Protein 8J8Y (pdb70)

Foldseek 3Di:
DQDADAPVVLVVLADAADQCPPVQFCVSPALVNLLVRLVVQLVSLVVVLVNLVSNCVSVDPLQHQDPVLNVLSVVSNVLSVVLNVLSVVQNDPVRRGSNSSNCSNPPRGDGSVSSVVSSVSSCVSNVHD/DADDPVNLVVLADAADQCPPVQWCVSDALVNLLVRLVVQLVSLVVVLVNLVVRCVVVDPLQHQDPVLNVLSVVSNVLSVVLNVLSVVQRDPVRSGSVSSNCSNPPRGDGSVSSVVSSVSSCVSRVD

Radius of gyration: 19.8 Å; Cα contacts (8 Å, |Δi|>4): 318; chains: 2; bounding box: 50×48×55 Å

Nearest PDB structures (foldseek):
  8j8y-assembly2_B  TM=1.005E+00  e=1.128E-16  Peanut witches'-broom phytoplasma
  1szi-assembly1_A  TM=2.522E-01  e=1.484E+00  Mus musculus
  8j8y-assembly2_B  TM=1.008E+00  e=2.078E-16  Peanut witches'-broom phytoplasma
  1szi-assembly1_A  TM=2.632E-01  e=3.360E+00  Mus musculus

Secondary structure (DSSP, 8-state):
------HHHHHHT-------TT--STTTS-HHHHHHHHHHHHHHHHHHHHHHHHHHHT--TTS---HHHHHHHHHHHHHHHHHHHHHHHT-STTT--HHHHHHIIIII---HHHHHHHHHHHHHHTT--/----HHHHHTT---PPP-TT--STTTS-HHHHHHHHHHHHHHHHHHHHHHHHHHHT--TT----HHHHHHHHHHHHHHHHHHHHHHHT-STTT--HHHHHHIIIIIS--HHHHHHHHHHHHHHTT-

Solvent-accessible surface area: 14110 Å² total; per-residue (Å²): 173,121,121,39,20,72,33,148,53,0,56,107,19,97,28,24,3,72,33,10,84,48,47,67,29,102,125,93,4,45,14,104,55,0,76,110,2,3,74,58,2,40,67,8,0,33,130,0,24,96,19,1,58,83,1,26,167,4,103,64,186,81,64,73,4,46,123,88,4,45,49,47,1,68,102,18,74,76,68,1,42,76,2,14,102,30,0,76,126,17,31,55,140,107,50,12,44,51,108,86,0,63,47,0,9,110,97,63,10,3,116,18,114,53,0,50,69,12,1,61,82,0,19,92,30,5,147,46,172,152,33,8,76,55,152,46,0,62,116,24,107,45,139,12,99,103,5,87,60,42,66,33,97,130,119,2,56,14,108,34,0,91,118,10,3,68,84,1,44,64,6,0,33,132,0,24,94,18,1,59,85,2,26,170,35,104,88,174,92,57,78,3,43,124,82,4,44,49,48,1,68,35,17,75,19,46,1,34,9,2,15,78,19,0,72,76,18,41,55,142,107,52,13,48,53,108,87,0,65,48,0,10,112,71,52,8,3,106,38,144,52,0,49,67,13,3,60,81,0,43,91,30,3,171,85

B-factor: mean 37.25, std 17.8, range [11.39, 103.26]

Sequence (255 aa):
TIKTLTTKDIDNLKVVEIKDFTTGGLNTKDKLSSDDAKQESQKAFDAINKIVDAFAENNKADIKDKKISDSTIAAANNLKTKADNALKFVNENASVTNWTDDRVQDFVNNKVVKTKEINDLLSQAKTDLKLQKTLTTKDIDNLKVEIKDFTGLNTKDKLSSDDAKQESQKAFDAINNKIVDAFAENNKADIKDKKISDSTIAAANNLKTKADDNALKFVNENASVTNWTDDRVQDFVNNKVVKTKEINDLLSQAKTDLKL

Structure (mmCIF, N/CA/C/O backbone):
data_8J8Y
#
_entry.id   8J8Y
#
_cell.length_a   96.533
_cell.length_b   96.533
_cell.length_c   54.188
_cell.angle_alpha   90.000
_cell.angle_beta   90.000
_cell.angle_gamma   120.000
#
_symmetry.space_group_name_H-M   'P 65'
#
loop_
_entity.id
_entity.type
_entity.pdbx_description
1 polymer 'Immunodominant membrane protein'
2 water water
#
loop_
_atom_site.group_PDB
_atom_site.id
_atom_site.type_symbol
_atom_site.label_atom_id
_atom_site.label_alt_id
_atom_site.label_comp_id
_atom_site.label_asym_id
_atom_site.label_entity_id
_atom_site.label_seq_id
_atom_site.pdbx_PDB_ins_code
_atom_site.Cartn_x
_atom_site.Cartn_y
_atom_site.Cartn_z
_atom_site.occupancy
_atom_site.B_iso_or_equiv
_atom_site.auth_seq_id
_atom_site.auth_comp_id
_atom_site.auth_asym_id
_atom_site.auth_atom_id
_atom_site.pdbx_PDB_model_num
ATOM 1 N N . THR A 1 12 ? 58.64535 18.36473 -42.23374 1.000 97.52794 12 THR A N 1
ATOM 2 C CA . THR A 1 12 ? 58.86035 17.07852 -41.58125 1.000 98.01236 12 THR A CA 1
ATOM 3 C C . THR A 1 12 ? 58.51909 17.13990 -40.09516 1.000 96.56528 12 THR A C 1
ATOM 4 O O . THR A 1 12 ? 58.93271 18.05495 -39.38194 1.000 96.45806 12 THR A O 1
ATOM 8 N N . ILE A 1 13 ? 57.76918 16.14177 -39.64565 1.000 94.67085 13 ILE A N 1
ATOM 9 C CA . ILE A 1 13 ? 57.26598 16.08089 -38.27904 1.000 91.14991 13 ILE A CA 1
ATOM 10 C C . ILE A 1 13 ? 58.39035 15.67676 -37.33291 1.000 88.89178 13 ILE A C 1
ATOM 11 O O . ILE A 1 13 ? 59.17195 14.76354 -37.62415 1.000 89.60532 13 ILE A O 1
ATOM 16 N N . LYS A 1 14 ? 58.47628 16.36012 -36.19029 1.000 86.32188 14 LYS A N 1
ATOM 17 C CA . LYS A 1 14 ? 59.58093 16.17167 -35.25557 1.000 83.59598 14 LYS A CA 1
ATOM 18 C C . LYS A 1 14 ? 59.13441 16.54151 -33.84679 1.000 78.34074 14 LYS A C 1
ATOM 19 O O . LYS A 1 14 ? 58.63919 17.64900 -33.61625 1.000 79.67607 14 LYS A O 1
ATOM 25 N N . THR A 1 15 ? 59.27890 15.59653 -32.92166 1.000 67.96996 15 THR A N 1
ATOM 26 C CA . THR A 1 15 ? 58.82317 15.73226 -31.54695 1.000 60.81155 15 THR A CA 1
ATOM 27 C C . THR A 1 15 ? 60.00902 15.79600 -30.59097 1.000 59.56727 15 THR A C 1
ATOM 28 O O . THR A 1 15 ? 61.13512 15.42215 -30.92896 1.000 48.41585 15 THR A O 1
ATOM 32 N N . LEU A 1 16 ? 59.73442 16.28754 -29.38456 1.000 47.28101 16 LEU A N 1
ATOM 33 C CA . LEU A 1 16 ? 60.77057 16.51955 -28.38678 1.000 46.69851 16 LEU A CA 1
ATOM 34 C C . LEU A 1 16 ? 61.14255 15.24079 -27.64594 1.000 60.85645 16 LEU A C 1
ATOM 35 O O . LEU A 1 16 ? 60.27841 14.44711 -27.26351 1.000 46.36584 16 LEU A O 1
ATOM 40 N N . THR A 1 17 ? 62.44184 15.05298 -27.44379 1.000 56.43456 17 THR A N 1
ATOM 41 C CA . THR A 1 17 ? 62.98513 13.99341 -26.60775 1.000 55.58018 17 THR A CA 1
ATOM 42 C C . THR A 1 17 ? 63.37962 14.56085 -25.24646 1.000 57.97714 17 THR A C 1
ATOM 43 O O . THR A 1 17 ? 63.33710 15.77139 -25.01290 1.000 44.95098 17 THR A O 1
ATOM 47 N N . THR A 1 18 ? 63.75258 13.66064 -24.33128 1.000 33.66516 18 THR A N 1
ATOM 48 C CA . THR A 1 18 ? 64.25606 14.10434 -23.03414 1.000 34.11333 18 THR A CA 1
ATOM 49 C C . THR A 1 18 ? 65.51268 14.95442 -23.18995 1.000 34.99891 18 THR A C 1
ATOM 50 O O . THR A 1 18 ? 65.74950 15.87427 -22.39415 1.000 38.28191 18 THR A O 1
ATOM 54 N N . LYS A 1 19 ? 66.29570 14.70358 -24.24185 1.000 34.01596 19 LYS A N 1
ATOM 55 C CA . LYS A 1 19 ? 67.53365 15.44860 -24.43470 1.000 35.45832 19 LYS A CA 1
ATOM 56 C C . LYS A 1 19 ? 67.25513 16.88219 -24.87074 1.000 32.55154 19 LYS A C 1
ATOM 57 O O . LYS A 1 19 ? 67.91116 17.81331 -24.39659 1.000 37.97644 19 LYS A O 1
ATOM 63 N N . ASP A 1 20 ? 66.27762 17.08441 -25.76056 1.000 32.07663 20 ASP A N 1
ATOM 64 C CA . ASP A 1 20 ? 65.92248 18.44202 -26.16941 1.000 34.34569 20 ASP A CA 1
ATOM 65 C C . ASP A 1 20 ? 65.39308 19.25076 -24.98965 1.000 30.44980 20 ASP A C 1
ATOM 66 O O . ASP A 1 20 ? 65.76572 20.41922 -24.80350 1.000 32.99017 20 ASP A O 1
ATOM 71 N N . ILE A 1 21 ? 64.53310 18.63848 -24.17169 1.000 29.87962 21 ILE A N 1
ATOM 72 C CA . ILE A 1 21 ? 63.97801 19.34325 -23.02162 1.000 30.40229 21 ILE A CA 1
ATOM 73 C C . ILE A 1 21 ? 65.08484 19.69314 -22.03660 1.000 30.67529 21 ILE A C 1
ATOM 74 O O . ILE A 1 21 ? 65.12607 20.80691 -21.49957 1.000 33.21099 21 ILE A O 1
ATOM 79 N N . ASP A 1 22 ? 66.00531 18.75465 -21.78775 1.000 31.82663 22 ASP A N 1
ATOM 80 C CA . ASP A 1 22 ? 67.15766 19.07648 -20.95181 1.000 33.71771 22 ASP A CA 1
ATOM 81 C C . ASP A 1 22 ? 68.01277 20.17132 -21.57834 1.000 28.15551 22 ASP A C 1
ATOM 82 O O . ASP A 1 22 ? 68.61409 20.97764 -20.86001 1.000 26.35868 22 ASP A O 1
ATOM 87 N N . ASN A 1 23 ? 68.06418 20.22610 -22.91094 1.000 27.63694 23 ASN A N 1
ATOM 88 C CA . ASN A 1 23 ? 68.80414 21.26228 -23.61648 1.000 29.00759 23 ASN A CA 1
ATOM 89 C C . ASN A 1 23 ? 68.10174 22.60877 -23.56679 1.000 28.05271 23 ASN A C 1
ATOM 90 O O . ASN A 1 23 ? 68.71298 23.62226 -23.92123 1.000 27.06140 23 ASN A O 1
ATOM 95 N N . LEU A 1 24 ? 66.84165 22.64156 -23.13970 1.000 22.00183 24 LEU A N 1
ATOM 96 C CA . LEU A 1 24 ? 66.11918 23.89773 -22.98849 1.000 22.15366 24 LEU A CA 1
ATOM 97 C C . LEU A 1 24 ? 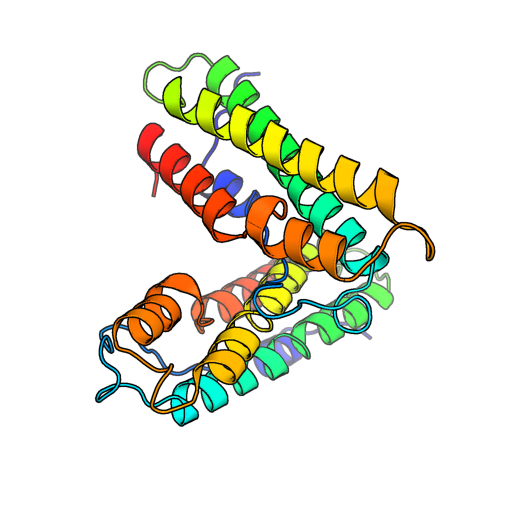66.28598 24.51163 -21.60223 1.000 21.55618 24 LEU A C 1
ATOM 98 O O . LEU A 1 24 ? 65.82432 25.63638 -21.38081 1.000 21.52802 24 LEU A O 1
ATOM 103 N N . LYS A 1 25 ? 66.93269 23.80570 -20.67542 1.000 20.43402 25 LYS A N 1
ATOM 104 C CA . LYS A 1 25 ? 67.12606 24.30832 -19.32034 1.000 21.13586 25 LYS A CA 1
ATOM 105 C C . LYS A 1 25 ? 68.08307 25.49326 -19.29276 1.000 21.79223 25 LYS A C 1
ATOM 106 O O . LYS A 1 25 ? 69.05674 25.54464 -20.04888 1.000 27.84613 25 LYS A O 1
ATOM 112 N N . VAL A 1 26 ? 67.80015 26.44522 -18.40029 1.000 22.12432 26 VAL A N 1
ATOM 113 C CA A VAL A 1 26 ? 68.65491 27.60298 -18.16084 0.480 21.71764 26 VAL A CA 1
ATOM 114 C CA B VAL A 1 26 ? 68.67213 27.58787 -18.15244 0.520 21.67454 26 VAL A CA 1
ATOM 115 C C . VAL A 1 26 ? 68.64525 27.90107 -16.66629 1.000 25.07762 26 VAL A C 1
ATOM 116 O O . VAL A 1 26 ? 67.64234 27.68170 -15.97784 1.000 28.24583 26 VAL A O 1
ATOM 123 N N . GLU A 1 27 ? 69.76819 28.40584 -16.15907 1.000 14.69624 27 GLU A N 1
ATOM 124 C CA . GLU A 1 27 ? 69.88719 28.82489 -14.76945 1.000 18.16758 27 GLU A CA 1
ATOM 125 C C . GLU A 1 27 ? 69.87936 30.34692 -14.70725 1.000 20.18342 27 GLU A C 1
ATOM 126 O O . GLU A 1 27 ? 70.66422 31.00395 -15.40018 1.000 21.15466 27 GLU A O 1
ATOM 132 N N . ILE A 1 28 ? 68.99735 30.90102 -13.87578 1.000 18.41152 28 ILE A N 1
ATOM 133 C CA . ILE A 1 28 ? 68.88905 32.34213 -13.66771 1.000 16.34885 28 ILE A CA 1
ATOM 134 C C . ILE A 1 28 ? 69.52009 32.70075 -12.32989 1.000 16.04240 28 ILE A C 1
ATOM 135 O O . ILE A 1 28 ? 69.38407 31.95897 -11.34873 1.000 14.37029 28 ILE A O 1
ATOM 140 N N . LYS A 1 29 ? 70.22086 33.83521 -12.29113 1.000 16.59473 29 LYS A N 1
ATOM 141 C CA . LYS A 1 29 ? 70.81506 34.31124 -11.04784 1.000 18.59688 29 LYS A CA 1
ATOM 142 C C . LYS A 1 29 ? 69.74822 34.51061 -9.97814 1.000 18.59510 29 LYS A C 1
ATOM 143 O O . LYS A 1 29 ? 68.66854 35.04605 -10.24519 1.000 17.56337 29 LYS A O 1
ATOM 149 N N . ASP A 1 30 ? 70.05988 34.07616 -8.75909 1.000 17.45017 30 ASP A N 1
ATOM 150 C CA . ASP A 1 30 ? 69.17523 34.25210 -7.61409 1.000 20.02826 30 ASP A CA 1
ATOM 151 C C . ASP A 1 30 ? 69.42701 35.62517 -6.99804 1.000 22.97384 30 ASP A C 1
ATOM 152 O O . ASP A 1 30 ? 70.54831 35.92155 -6.56950 1.000 25.12001 30 ASP A O 1
ATOM 157 N N . PHE A 1 31 ? 68.38398 36.45785 -6.95078 1.000 21.74986 31 PHE A N 1
ATOM 158 C CA . PHE A 1 31 ? 68.48697 37.82604 -6.45482 1.000 23.91818 31 PHE A CA 1
ATOM 159 C C . PHE A 1 31 ? 67.82327 38.01388 -5.09242 1.000 25.02179 31 PHE A C 1
ATOM 160 O O . PHE A 1 31 ? 67.54962 39.15306 -4.70549 1.000 24.04959 31 PHE A O 1
ATOM 168 N N . THR A 1 32 ? 67.57959 36.92307 -4.35926 1.000 29.89279 32 THR A N 1
ATOM 169 C CA A THR A 1 32 ? 66.66053 36.95735 -3.20929 0.148 35.78674 32 THR A CA 1
ATOM 170 C CA B THR A 1 32 ? 66.93623 36.99778 -3.06618 0.852 35.15240 32 THR A CA 1
ATOM 171 C C A THR A 1 32 ? 66.86009 38.16084 -2.26202 0.148 39.57826 32 THR A C 1
ATOM 172 C C B THR A 1 32 ? 67.82716 37.77563 -2.12502 0.852 38.49200 32 THR A C 1
ATOM 173 O O A THR A 1 32 ? 65.97829 39.02152 -2.16695 0.148 41.55915 32 THR A O 1
ATOM 174 O O B THR A 1 32 ? 69.04206 37.56635 -2.07513 0.852 37.73274 32 THR A O 1
ATOM 178 N N A GLY A 1 33 ? 67.99164 38.25146 -1.54975 0.354 44.77294 33 GLY A N 1
ATOM 179 N N B GLY A 1 33 ? 67.22350 38.66428 -1.36807 0.646 45.62385 33 GLY A N 1
ATOM 180 C CA A GLY A 1 33 ? 68.16842 39.28147 -0.52374 0.354 46.95574 33 GLY A CA 1
ATOM 181 C CA B GLY A 1 33 ? 67.98180 39.42432 -0.42622 0.646 46.90765 33 GLY A CA 1
ATOM 182 C C . GLY A 1 33 ? 68.66678 40.64213 -0.98857 1.000 49.04594 33 GLY A C 1
ATOM 183 O O . GLY A 1 33 ? 69.14092 41.45987 -0.19147 1.000 51.44172 33 GLY A O 1
ATOM 184 N N . LEU A 1 34 ? 68.65690 40.86260 -2.30147 1.000 40.75197 34 LEU A N 1
ATOM 185 C CA . LEU A 1 34 ? 69.19227 42.09201 -2.88774 1.000 39.91238 34 LEU A CA 1
ATOM 186 C C . LEU A 1 34 ? 68.06438 43.11573 -2.95113 1.000 41.93704 34 LEU A C 1
ATOM 187 O O . LEU A 1 34 ? 67.18326 43.03273 -3.80981 1.000 49.04833 34 LEU A O 1
ATOM 192 N N . ASN A 1 35 ? 68.08521 44.08756 -2.03639 1.000 39.59533 35 ASN A N 1
ATOM 193 C CA . ASN A 1 35 ? 66.97041 45.01439 -1.87787 1.000 42.91541 35 ASN A CA 1
ATOM 194 C C . ASN A 1 35 ? 67.35324 46.47688 -2.07768 1.000 40.97191 35 ASN A C 1
ATOM 195 O O . ASN A 1 35 ? 66.53379 47.35879 -1.79437 1.000 44.29176 35 ASN A O 1
ATOM 200 N N . THR A 1 36 ? 68.56454 46.76621 -2.55097 1.000 32.35927 36 THR A N 1
ATOM 201 C CA . THR A 1 36 ? 68.98653 48.13528 -2.81408 1.000 31.01701 36 THR A CA 1
ATOM 202 C C . THR A 1 36 ? 69.66336 48.19323 -4.17689 1.000 26.59497 36 THR A C 1
ATOM 203 O O . THR A 1 36 ? 70.11194 47.17953 -4.71761 1.000 23.69943 36 THR A O 1
ATOM 207 N N . LYS A 1 37 ? 69.73555 49.40739 -4.72377 1.000 21.92302 37 LYS A N 1
ATOM 208 C CA . LYS A 1 37 ? 70.33507 49.60717 -6.03948 1.000 24.25209 37 LYS A CA 1
ATOM 209 C C . LYS A 1 37 ? 71.83852 49.33981 -6.05691 1.000 26.26264 37 LYS A C 1
ATOM 210 O O . LYS A 1 37 ? 72.37775 48.96714 -7.10545 1.000 29.89529 37 LYS A O 1
ATOM 216 N N . ASP A 1 38 ? 72.53812 49.51580 -4.93156 1.000 29.79418 38 ASP A N 1
ATOM 217 C CA . ASP A 1 38 ? 73.96376 49.19817 -4.92613 1.000 35.75512 38 ASP A CA 1
ATOM 218 C C . ASP A 1 38 ? 74.24098 47.69986 -4.86894 1.000 33.15070 38 ASP A C 1
ATOM 219 O O . ASP A 1 38 ? 75.35196 47.27880 -5.21004 1.000 36.89393 38 ASP A O 1
ATOM 224 N N . LYS A 1 39 ? 73.26785 46.88712 -4.45390 1.000 29.09696 39 LYS A N 1
ATOM 225 C CA . LYS A 1 39 ? 73.43935 45.43870 -4.43919 1.000 29.80001 39 LYS A CA 1
ATOM 226 C C . LYS A 1 39 ? 72.89941 44.74994 -5.68564 1.000 26.19268 39 LYS A C 1
ATOM 227 O O . LYS A 1 39 ? 73.24772 43.58992 -5.93040 1.000 24.81674 39 LYS A O 1
ATOM 233 N N . LEU A 1 40 ? 72.06479 45.42184 -6.47436 1.000 19.85083 40 LEU A N 1
ATOM 234 C CA . LEU A 1 40 ? 71.58723 44.87119 -7.74031 1.000 18.08564 40 LEU A CA 1
ATOM 235 C C . LEU A 1 40 ? 71.54489 46.00354 -8.75602 1.000 21.10216 40 LEU A C 1
ATOM 236 O O . LEU A 1 40 ? 70.71396 46.91014 -8.64325 1.000 21.18405 40 LEU A O 1
ATOM 241 N N . SER A 1 41 ? 72.43788 45.95401 -9.73956 1.000 18.34343 41 SER A N 1
ATOM 242 C CA . SER A 1 41 ? 72.45256 46.95128 -10.79768 1.000 18.22042 41 SER A CA 1
ATOM 243 C C . SER A 1 41 ? 71.37755 46.64762 -11.83189 1.000 18.55499 41 SER A C 1
ATOM 244 O O . SER A 1 41 ? 70.98022 45.49525 -12.02813 1.000 19.50398 41 SER A O 1
ATOM 247 N N . SER A 1 42 ? 70.90440 47.70298 -12.49857 1.000 16.34333 42 SER A N 1
ATOM 248 C CA . SER A 1 42 ? 69.91757 47.51245 -13.55504 1.000 19.60603 42 SER A CA 1
ATOM 249 C C . SER A 1 42 ? 70.49427 46.72234 -14.72270 1.000 18.91412 42 SER A C 1
ATOM 250 O O . SER A 1 42 ? 69.74666 46.04721 -15.43794 1.000 16.60345 42 SER A O 1
ATOM 253 N N . ASP A 1 43 ? 71.81384 46.78340 -14.92721 1.000 14.09431 43 ASP A N 1
ATOM 254 C CA . ASP A 1 43 ? 72.43095 45.99955 -15.99444 1.000 14.92025 43 ASP A CA 1
ATOM 255 C C . ASP A 1 43 ? 72.34871 44.50315 -15.71058 1.000 14.54530 43 ASP A C 1
ATOM 256 O O . ASP A 1 43 ? 72.03428 43.71346 -16.60906 1.000 15.29070 43 ASP A O 1
ATOM 261 N N . ASP A 1 44 ? 72.61867 44.09314 -14.46815 1.000 13.09549 44 ASP A N 1
ATOM 262 C CA . ASP A 1 44 ? 72.52312 42.67698 -14.12201 1.000 13.87023 44 ASP A CA 1
ATOM 263 C C . ASP A 1 44 ? 71.08232 42.18703 -14.19673 1.000 16.50086 44 ASP A C 1
ATOM 264 O O . ASP A 1 44 ? 70.81410 41.09274 -14.71479 1.000 16.69575 44 ASP A O 1
ATOM 269 N N . ALA A 1 45 ? 70.14724 42.97417 -13.65845 1.000 16.87705 45 ALA A N 1
ATOM 270 C CA . ALA A 1 45 ? 68.73393 42.63381 -13.76859 1.000 17.11377 45 ALA A CA 1
ATOM 271 C C . ALA A 1 45 ? 68.31786 42.49194 -15.22593 1.000 13.62337 45 ALA A C 1
ATOM 272 O O . ALA A 1 45 ? 67.60643 41.54713 -15.58607 1.000 15.81817 45 ALA A O 1
ATOM 274 N N . LYS A 1 46 ? 68.77202 43.41127 -16.08234 1.000 13.90667 46 LYS A N 1
ATOM 275 C CA . LYS A 1 46 ? 68.43317 43.34704 -17.49988 1.000 18.29964 46 LYS A CA 1
ATOM 276 C C . LYS A 1 46 ? 69.00814 42.09489 -18.14521 1.000 18.34110 46 LYS A C 1
ATOM 277 O O . LYS A 1 46 ? 68.32819 41.41660 -18.92069 1.000 16.13484 46 LYS A O 1
ATOM 283 N N . GLN A 1 47 ? 70.27058 41.78256 -17.84722 1.000 19.58690 47 GLN A N 1
ATOM 284 C CA . GLN A 1 47 ? 70.90419 40.61048 -18.44138 1.000 19.11226 47 GLN A CA 1
ATOM 285 C C . GLN A 1 47 ? 70.17781 39.32918 -18.04601 1.000 12.65313 47 GLN A C 1
ATOM 286 O O . GLN A 1 47 ? 69.90061 38.47359 -18.89753 1.000 13.84178 47 GLN A O 1
ATOM 292 N N . GLU A 1 48 ? 69.83722 39.18816 -16.76203 1.000 12.14792 48 GLU A N 1
ATOM 293 C CA . GLU A 1 48 ? 69.15825 37.97230 -16.31992 1.000 18.44005 48 GLU A CA 1
ATOM 294 C C . GLU A 1 48 ? 67.73507 37.89658 -16.86361 1.000 11.74886 48 GLU A C 1
ATOM 295 O O . GLU A 1 48 ? 67.25818 36.81065 -17.22451 1.000 14.84059 48 GLU A O 1
ATOM 301 N N . SER A 1 49 ? 67.04470 39.03832 -16.94639 1.000 13.60381 49 SER A N 1
ATOM 302 C CA . SER A 1 49 ? 65.69922 39.04277 -17.50800 1.000 15.71204 49 SER A CA 1
ATOM 303 C C . SER A 1 49 ? 65.72187 38.69852 -18.99062 1.000 15.58429 49 SER A C 1
ATOM 304 O O . SER A 1 49 ? 64.83896 37.98668 -19.48102 1.000 16.50265 49 SER A O 1
ATOM 307 N N . GLN A 1 50 ? 66.73102 39.18490 -19.71666 1.000 14.90090 50 GLN A N 1
ATOM 308 C CA . GLN A 1 50 ? 66.88171 38.82527 -21.12204 1.000 15.39129 50 GLN A CA 1
ATOM 309 C C . GLN A 1 50 ? 67.15580 37.33651 -21.27564 1.000 15.91869 50 GLN A C 1
ATOM 310 O O . GLN A 1 50 ? 66.60684 36.68457 -22.17303 1.000 19.28158 50 GLN A O 1
ATOM 316 N N . LYS A 1 51 ? 68.02074 36.78785 -20.41783 1.000 15.52596 51 LYS A N 1
ATOM 317 C CA . LYS A 1 51 ? 68.27956 35.35058 -20.42923 1.000 15.41616 51 LYS A CA 1
ATOM 318 C C . LYS A 1 51 ? 66.98729 34.55819 -20.26142 1.000 13.97008 51 LYS A C 1
ATOM 319 O O . LYS A 1 51 ? 66.68397 33.65407 -21.05517 1.000 13.98608 51 LYS A O 1
ATOM 325 N N . ALA A 1 52 ? 66.20813 34.89485 -19.22889 1.000 15.60952 52 ALA A N 1
ATOM 326 C CA . ALA A 1 52 ? 64.96151 34.17768 -18.97362 1.000 15.88386 52 ALA A CA 1
ATOM 327 C C . ALA A 1 52 ? 63.97988 34.33026 -20.13066 1.000 14.74886 52 ALA A C 1
ATOM 328 O O . ALA A 1 52 ? 63.33155 33.35680 -20.53711 1.000 16.42034 52 ALA A O 1
ATOM 330 N N . PHE A 1 53 ? 63.85199 35.54642 -20.66835 1.000 13.31634 53 PHE A N 1
ATOM 331 C CA . PHE A 1 53 ? 62.93440 35.78833 -21.77767 1.000 14.81337 53 PHE A CA 1
ATOM 332 C C . PHE A 1 53 ? 63.30592 34.94932 -22.99580 1.000 17.79278 53 PHE A C 1
ATOM 333 O O . PHE A 1 53 ? 62.44506 34.29818 -23.60047 1.000 18.07938 53 PHE A O 1
ATOM 341 N N . ASP A 1 54 ? 64.58846 34.95823 -23.37561 1.000 18.67969 54 ASP A N 1
ATOM 342 C CA . ASP A 1 54 ? 65.02265 34.18018 -24.53261 1.000 18.62610 54 ASP A CA 1
ATOM 343 C C . ASP A 1 54 ? 64.77645 32.69264 -24.31602 1.000 16.82927 54 ASP A C 1
ATOM 344 O O . ASP A 1 54 ? 64.30472 31.98940 -25.22336 1.000 17.84754 54 ASP A O 1
ATOM 349 N N . ALA A 1 55 ? 65.08025 32.19645 -23.11272 1.000 16.74061 55 ALA A N 1
ATOM 350 C CA . ALA A 1 55 ? 64.89978 30.77453 -22.84385 1.000 20.90625 55 ALA A CA 1
ATOM 351 C C . ALA A 1 55 ? 63.43364 30.37342 -22.92593 1.000 20.80119 55 ALA A C 1
ATOM 352 O O . ALA A 1 55 ? 63.09258 29.34759 -23.52957 1.000 20.94283 55 ALA A O 1
ATOM 354 N N . ILE A 1 56 ? 62.54685 31.17478 -22.33352 1.000 17.57360 56 ILE A N 1
ATOM 355 C CA . ILE A 1 56 ? 61.13449 30.81524 -22.34614 1.000 20.54621 56 ILE A CA 1
ATOM 356 C C . ILE A 1 56 ? 60.54969 30.97050 -23.74647 1.000 23.71269 56 ILE A C 1
ATOM 357 O O . ILE A 1 56 ? 59.63385 30.23031 -24.12676 1.000 25.10151 56 ILE A O 1
ATOM 362 N N . ASN A 1 57 ? 61.07715 31.90015 -24.54914 1.000 21.86563 57 ASN A N 1
ATOM 363 C CA . ASN A 1 57 ? 60.65361 31.98539 -25.94466 1.000 25.67231 57 ASN A CA 1
ATOM 364 C C . ASN A 1 57 ? 61.01680 30.71469 -26.70219 1.000 26.63831 57 ASN A C 1
ATOM 365 O O . ASN A 1 57 ? 60.18908 30.15345 -27.43625 1.000 28.17926 57 ASN A O 1
ATOM 370 N N . LYS A 1 58 ? 62.26251 30.25228 -26.54375 1.000 25.10340 58 LYS A N 1
ATOM 371 C CA . LYS A 1 58 ? 62.65282 28.98695 -27.15990 1.000 24.52935 58 LYS A CA 1
ATOM 372 C C . LYS A 1 58 ? 61.76286 27.84498 -26.68781 1.000 22.93013 58 LYS A C 1
ATOM 373 O O . LYS A 1 58 ? 61.39268 26.96988 -27.47827 1.000 26.87354 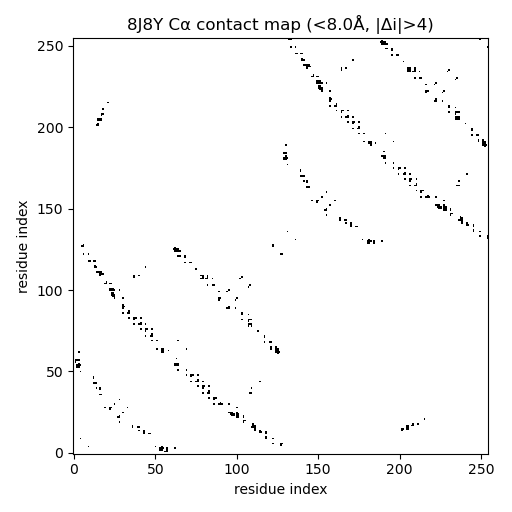58 LYS A O 1
ATOM 379 N N . ILE A 1 59 ? 61.41364 27.83527 -25.40010 1.000 21.55840 59 ILE A N 1
ATOM 380 C CA . ILE A 1 59 ? 60.58428 26.75872 -24.86055 1.000 19.22345 59 ILE A CA 1
ATOM 381 C C . ILE A 1 59 ? 59.19745 26.78120 -25.49438 1.000 22.18336 59 ILE A C 1
ATOM 382 O O . ILE A 1 59 ? 58.65229 25.73786 -25.87551 1.000 26.30380 59 ILE A O 1
ATOM 387 N N . VAL A 1 60 ? 58.59519 27.96875 -25.58964 1.000 24.44418 60 VAL A N 1
ATOM 388 C CA . VAL A 1 60 ? 57.28102 28.09414 -26.21673 1.000 25.86503 60 VAL A CA 1
ATOM 389 C C . VAL A 1 60 ? 57.32960 27.61181 -27.66135 1.000 26.96710 60 VAL A C 1
ATOM 390 O O . VAL A 1 60 ? 56.44888 26.86581 -28.11454 1.000 26.09293 60 VAL A O 1
ATOM 394 N N . ASP A 1 61 ? 58.36520 28.01609 -28.40417 1.000 24.09302 61 ASP A N 1
ATOM 395 C CA . ASP A 1 61 ? 58.46196 27.60471 -29.80276 1.000 27.71924 61 ASP A CA 1
ATOM 396 C C . ASP A 1 61 ? 58.65985 26.09668 -29.92657 1.000 24.72109 61 ASP A C 1
ATOM 397 O O . ASP A 1 61 ? 58.08187 25.45919 -30.81658 1.000 26.04261 61 ASP A O 1
ATOM 402 N N . ALA A 1 62 ? 59.45922 25.50630 -29.03366 1.000 23.37297 62 ALA A N 1
ATOM 403 C CA . ALA A 1 62 ? 59.68058 24.06476 -29.07328 1.000 23.91285 62 ALA A CA 1
ATOM 404 C C . ALA A 1 62 ? 58.40692 23.29825 -28.73897 1.000 28.36498 62 ALA A C 1
ATOM 405 O O . ALA A 1 62 ? 58.10807 22.27875 -29.37153 1.000 31.57524 62 ALA A O 1
ATOM 407 N N . PHE A 1 63 ? 57.64273 23.77389 -27.75181 1.000 27.57732 63 PHE A N 1
ATOM 408 C CA . PHE A 1 63 ? 56.36658 23.14101 -27.42649 1.000 26.91872 63 PHE A CA 1
ATOM 409 C C . PHE A 1 63 ? 55.40675 23.21646 -28.60703 1.000 31.50427 63 PHE A C 1
ATOM 410 O O . PHE A 1 63 ? 54.72768 22.23456 -28.94101 1.000 34.38279 63 PHE A O 1
ATOM 418 N N . ALA A 1 64 ? 55.32516 24.39074 -29.24055 1.000 29.82034 64 ALA A N 1
ATOM 419 C CA . ALA A 1 64 ? 54.44309 24.55267 -30.39060 1.000 31.22512 64 ALA A CA 1
ATOM 420 C C . ALA A 1 64 ? 54.83696 23.61905 -31.52810 1.000 34.01052 64 ALA A C 1
ATOM 421 O O . ALA A 1 64 ? 53.97348 22.98597 -32.14706 1.000 35.53490 64 ALA A O 1
ATOM 423 N N . GLU A 1 65 ? 56.13744 23.51540 -31.81645 1.000 33.88305 65 GLU A N 1
ATOM 424 C CA . GLU A 1 65 ? 56.57963 22.63125 -32.89084 1.000 37.75778 65 GLU A CA 1
ATOM 425 C C . GLU A 1 65 ? 56.31810 21.16821 -32.54853 1.000 34.39629 65 GLU A C 1
ATOM 426 O O . GLU A 1 65 ? 55.93795 20.38145 -33.42431 1.000 31.42343 65 GLU A O 1
ATOM 432 N N . ASN A 1 66 ? 56.53632 20.77973 -31.28810 1.000 30.22638 66 ASN A N 1
ATOM 433 C CA . ASN A 1 66 ? 56.18266 19.43298 -30.84946 1.000 29.82755 66 ASN A CA 1
ATOM 434 C C . ASN A 1 66 ? 54.71383 19.13241 -31.11990 1.000 32.49833 66 ASN A C 1
ATOM 435 O O . ASN A 1 66 ? 54.37862 18.12109 -31.74641 1.000 30.61375 66 ASN A O 1
ATOM 440 N N . ASN A 1 67 ? 53.81781 19.99881 -30.63984 1.000 31.48766 67 ASN A N 1
ATOM 441 C CA . ASN A 1 67 ? 52.39080 19.73221 -30.79675 1.000 35.56064 67 ASN A CA 1
ATOM 442 C C . ASN A 1 67 ? 51.92745 19.85085 -32.24310 1.000 40.48342 67 ASN A C 1
ATOM 443 O O . ASN A 1 67 ? 50.88948 19.27941 -32.59418 1.000 42.41311 67 ASN A O 1
ATOM 448 N N . LYS A 1 68 ? 52.66595 20.57752 -33.08517 1.000 40.35464 68 LYS A N 1
ATOM 449 C CA . LYS A 1 68 ? 52.32695 20.63380 -34.50277 1.000 42.55833 68 LYS A CA 1
ATOM 450 C C . LYS A 1 68 ? 52.41114 19.25473 -35.14743 1.000 42.41259 68 LYS A C 1
ATOM 451 O O . LYS A 1 68 ? 51.67967 18.97207 -36.10417 1.000 41.58744 68 LYS A O 1
ATOM 457 N N . ALA A 1 69 ? 53.30576 18.39398 -34.64599 1.000 40.86918 69 ALA A N 1
ATOM 458 C CA . ALA A 1 69 ? 53.42556 17.03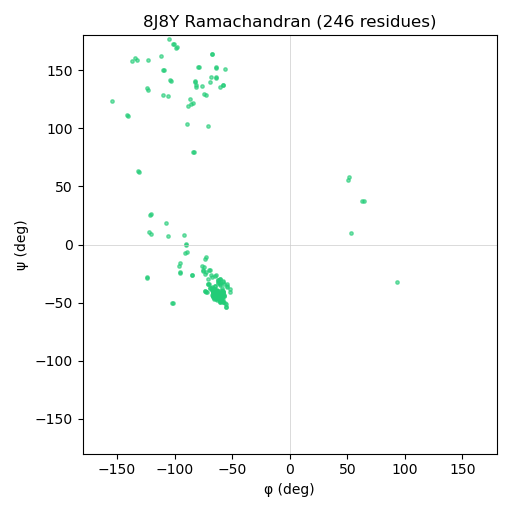181 -35.15775 1.000 42.29921 69 ALA A CA 1
ATOM 459 C C . ALA A 1 69 ? 52.09990 16.28581 -35.11647 1.000 45.27000 69 ALA A C 1
ATOM 460 O O . ALA A 1 69 ? 51.83422 15.44482 -35.98137 1.000 49.04099 69 ALA A O 1
ATOM 462 N N . ASP A 1 70 ? 51.27249 16.56410 -34.11125 1.000 65.02416 70 ASP A N 1
ATOM 463 C CA . ASP A 1 70 ? 49.93604 15.98596 -33.98578 1.000 64.20218 70 ASP A CA 1
ATOM 464 C C . ASP A 1 70 ? 50.00174 14.47020 -33.78951 1.000 61.25209 70 ASP A C 1
ATOM 465 O O . ASP A 1 70 ? 49.18576 13.71678 -34.32053 1.000 62.97602 70 ASP A O 1
ATOM 470 N N . ILE A 1 71 ? 50.99656 14.00921 -33.03874 1.000 57.81152 71 ILE A N 1
ATOM 471 C CA . ILE A 1 71 ? 51.06342 12.60848 -32.63965 1.000 58.82803 71 ILE A CA 1
ATOM 472 C C . ILE A 1 71 ? 50.27123 12.50196 -31.34136 1.000 59.96578 71 ILE A C 1
ATOM 473 O O . ILE A 1 71 ? 50.62333 13.13843 -30.34162 1.000 55.96627 71 ILE A O 1
ATOM 478 N N . LYS A 1 72 ? 49.20810 11.68822 -31.35382 1.000 64.38039 72 LYS A N 1
ATOM 479 C CA . LYS A 1 72 ? 48.24982 11.69427 -30.24727 1.000 67.88693 72 LYS A CA 1
ATOM 480 C C . LYS A 1 72 ? 48.89922 11.35868 -28.90784 1.000 70.09649 72 LYS A C 1
ATOM 481 O O . LYS A 1 72 ? 48.55055 11.95337 -27.88122 1.000 72.83777 72 LYS A O 1
ATOM 487 N N . ASP A 1 73 ? 49.83074 10.40937 -28.88492 1.000 62.72809 73 ASP A N 1
ATOM 488 C CA . ASP A 1 73 ? 50.46039 10.00732 -27.63434 1.000 60.21702 73 ASP A CA 1
ATOM 489 C C . ASP A 1 73 ? 51.73939 10.77999 -27.32542 1.000 52.84106 73 ASP A C 1
ATOM 490 O O . ASP A 1 73 ? 52.44015 10.43464 -26.36913 1.000 47.07807 73 ASP A O 1
ATOM 495 N N . LYS A 1 74 ? 52.05526 11.81711 -28.10113 1.000 46.26570 74 LYS A N 1
ATOM 496 C CA . LYS A 1 74 ? 53.22972 12.65327 -27.86275 1.000 48.10662 74 LYS A CA 1
ATOM 497 C C . LYS A 1 74 ? 52.80773 14.12660 -27.89894 1.000 45.17836 74 LYS A C 1
ATOM 498 O O . LYS A 1 74 ? 53.26840 14.91346 -28.72429 1.000 46.37629 74 LYS A O 1
ATOM 504 N N . LYS A 1 75 ? 51.92542 14.50810 -26.97575 1.000 42.21198 75 LYS A N 1
ATOM 505 C CA . LYS A 1 75 ? 51.30525 15.82780 -26.97541 1.000 45.06851 75 LYS A CA 1
ATOM 506 C C . LYS A 1 75 ? 51.56761 16.54587 -25.66011 1.000 45.82361 75 LYS A C 1
ATOM 507 O O . LYS A 1 75 ? 51.40455 15.96168 -24.58283 1.000 46.55154 75 LYS A O 1
ATOM 513 N N . ILE A 1 76 ? 51.97361 17.81281 -25.75701 1.000 44.50079 76 ILE A N 1
ATOM 514 C CA . ILE A 1 76 ? 51.98074 18.69791 -24.59944 1.000 45.21687 76 ILE A CA 1
ATOM 515 C C . ILE A 1 76 ? 50.54855 19.10099 -24.28173 1.000 45.03956 76 ILE A C 1
ATOM 516 O O . ILE A 1 76 ? 49.80330 19.54581 -25.16505 1.000 47.47291 76 ILE A O 1
ATOM 521 N N . SER A 1 77 ? 50.15362 18.94157 -23.02098 1.000 43.49767 77 SER A N 1
ATOM 522 C CA . SER A 1 77 ? 48.79134 19.26957 -22.62668 1.000 46.30146 77 SER A CA 1
ATOM 523 C C . SER A 1 77 ? 48.53027 20.76148 -22.79651 1.000 49.38789 77 SER A C 1
ATOM 524 O O . SER A 1 77 ? 49.44408 21.58832 -22.72645 1.000 51.21494 77 SER A O 1
ATOM 527 N N . ASP A 1 78 ? 47.25975 21.10067 -23.03253 1.000 37.36737 78 ASP A N 1
ATOM 528 C CA . ASP A 1 78 ? 46.88079 22.50353 -23.16668 1.000 42.60593 78 ASP A CA 1
ATOM 529 C C . ASP A 1 78 ? 47.19628 23.28992 -21.90156 1.000 40.75598 78 ASP A C 1
ATOM 530 O O . ASP A 1 78 ? 47.53040 24.47856 -21.97573 1.000 39.76496 78 ASP A O 1
ATOM 535 N N . SER A 1 79 ? 47.09680 22.64596 -20.73588 1.000 39.85656 79 SER A N 1
ATOM 536 C CA . SER A 1 79 ? 47.45711 23.31048 -19.48844 1.000 42.20436 79 SER A CA 1
ATOM 537 C C . SER A 1 79 ? 48.93576 23.68043 -19.46830 1.000 37.30874 79 SER A C 1
ATOM 538 O O . SER A 1 79 ? 49.30174 24.77969 -19.03743 1.000 32.46472 79 SER A O 1
ATOM 541 N N . THR A 1 80 ? 49.80221 22.77635 -19.93316 1.000 34.41605 80 THR A N 1
ATOM 542 C CA . THR A 1 80 ? 51.23060 23.07686 -19.97232 1.000 34.75624 80 THR A CA 1
ATOM 543 C C . THR A 1 80 ? 51.53978 24.17035 -20.99061 1.000 34.06375 80 THR A C 1
ATOM 544 O O . THR A 1 80 ? 52.38996 25.03410 -20.74271 1.000 34.46989 80 THR A O 1
ATOM 548 N N . ILE A 1 81 ? 50.86406 24.14654 -22.14261 1.000 32.70089 81 ILE A N 1
ATOM 549 C CA . ILE A 1 81 ? 51.02094 25.21408 -23.12989 1.000 34.23077 81 ILE A CA 1
ATOM 550 C C . ILE A 1 81 ? 50.64020 26.56044 -22.52178 1.000 36.08984 81 ILE A C 1
ATOM 551 O O . ILE A 1 81 ? 51.34833 27.56411 -22.68551 1.000 32.16671 81 ILE A O 1
ATOM 556 N N . ALA A 1 82 ? 49.50772 26.60005 -21.81343 1.000 37.91196 82 ALA A N 1
ATOM 557 C CA . ALA A 1 82 ? 49.06387 27.83991 -21.18424 1.000 37.06697 82 ALA A CA 1
ATOM 558 C C . ALA A 1 82 ? 50.03874 28.29663 -20.10610 1.000 32.09866 82 ALA A C 1
ATOM 559 O O . ALA A 1 82 ? 50.29677 29.49725 -19.96210 1.000 31.92318 82 ALA A O 1
ATOM 561 N N . ALA A 1 83 ? 50.57619 27.35582 -19.32535 1.000 31.07175 83 ALA A N 1
ATOM 562 C CA . ALA A 1 83 ? 51.56179 27.71384 -18.31015 1.000 30.74274 83 ALA A CA 1
ATOM 563 C C . ALA A 1 83 ? 52.81743 28.29631 -18.94575 1.000 29.94654 83 ALA A C 1
ATOM 564 O O . ALA A 1 83 ? 53.39783 29.25862 -18.42789 1.000 26.10371 83 ALA A O 1
ATOM 566 N N . ALA A 1 84 ? 53.24804 27.72845 -20.07478 1.000 30.44688 84 ALA A N 1
ATOM 567 C CA . ALA A 1 84 ? 54.40809 28.26774 -20.77580 1.000 27.33399 84 ALA A CA 1
ATOM 568 C C . ALA A 1 84 ? 54.13085 29.67408 -21.29191 1.000 27.22121 84 ALA A C 1
ATOM 569 O O . ALA A 1 84 ? 54.98638 30.56202 -21.18970 1.000 26.27920 84 ALA A O 1
ATOM 571 N N . ASN A 1 85 ? 52.93393 29.89774 -21.84231 1.000 27.21362 85 ASN A N 1
ATOM 572 C CA . ASN A 1 85 ? 52.57576 31.23461 -22.31239 1.000 29.82930 85 ASN A CA 1
ATOM 573 C C . ASN A 1 85 ? 52.54163 32.23739 -21.16237 1.000 27.60414 85 ASN A C 1
ATOM 574 O O . ASN A 1 85 ? 52.98785 33.38351 -21.30861 1.000 30.22804 85 ASN A O 1
ATOM 579 N N . ASN A 1 86 ? 52.01660 31.82226 -20.00782 1.000 26.45303 86 ASN A N 1
ATOM 580 C CA . ASN A 1 86 ? 51.95913 32.71346 -18.85319 1.000 26.31859 86 ASN A CA 1
ATOM 581 C C . ASN A 1 86 ? 53.35521 33.04179 -18.33481 1.000 22.45719 86 ASN A C 1
ATOM 582 O O . ASN A 1 86 ? 53.63407 34.18974 -17.96349 1.000 23.54619 86 ASN A O 1
ATOM 587 N N . LEU A 1 87 ? 54.24797 32.04925 -18.30202 1.000 20.22388 87 LEU A N 1
ATOM 588 C CA . LEU A 1 87 ? 55.62218 32.32024 -17.89252 1.000 21.00985 87 LEU A CA 1
ATOM 589 C C . LEU A 1 87 ? 56.31656 33.24288 -18.88671 1.000 22.16944 87 LEU A C 1
ATOM 590 O O . LEU A 1 87 ? 57.13021 34.09018 -18.49739 1.000 20.90044 87 LEU A O 1
ATOM 595 N N . LYS A 1 88 ? 56.01017 33.09092 -20.17813 1.000 25.56293 88 LYS A N 1
ATOM 596 C CA . LYS A 1 88 ? 56.54570 34.01131 -21.17572 1.000 29.27450 88 LYS A CA 1
ATOM 597 C C . LYS A 1 88 ? 56.07296 35.43429 -20.91267 1.000 27.17501 88 LYS A C 1
ATOM 598 O O . LYS A 1 88 ? 56.85664 36.38645 -21.01063 1.000 23.03529 88 LYS A O 1
ATOM 604 N N . THR A 1 89 ? 54.78475 35.59790 -20.60126 1.000 25.27659 89 THR A N 1
ATOM 605 C CA . THR A 1 89 ? 54.26736 36.92221 -20.26763 1.000 26.47386 89 THR A CA 1
ATOM 606 C C . THR A 1 89 ? 54.96981 37.49887 -19.04214 1.000 26.17100 89 THR A C 1
ATOM 607 O O . THR A 1 89 ? 55.30603 38.68935 -19.01349 1.000 25.66495 89 THR A O 1
ATOM 611 N N . LYS A 1 90 ? 55.20681 36.66830 -18.02245 1.000 24.01203 90 LYS A N 1
ATOM 612 C CA . LYS A 1 90 ? 55.91829 37.13839 -16.83376 1.000 23.61881 90 LYS A CA 1
ATOM 613 C C . LYS A 1 90 ? 57.33355 37.59807 -17.17410 1.000 21.85325 90 LYS A C 1
ATOM 614 O O . LYS A 1 90 ? 57.78753 38.65226 -16.70963 1.000 20.85135 90 LYS A O 1
ATOM 620 N N . ALA A 1 91 ? 58.05588 36.80259 -17.96776 1.000 19.10233 91 ALA A N 1
ATOM 621 C CA . ALA A 1 91 ? 59.41460 37.17614 -18.35324 1.000 20.07780 91 ALA A CA 1
ATOM 622 C C . ALA A 1 91 ? 59.42542 38.46516 -19.16546 1.000 19.77961 91 ALA A C 1
ATOM 623 O O . ALA A 1 91 ? 60.29510 39.32770 -18.97246 1.000 19.90588 91 ALA A O 1
ATOM 625 N N . ASP A 1 92 ? 58.46801 38.61032 -20.08469 1.000 19.60345 92 ASP A N 1
ATOM 626 C CA . ASP A 1 92 ? 58.38581 39.82868 -20.88038 1.000 22.45812 92 ASP A CA 1
ATOM 627 C C . ASP A 1 92 ? 58.10394 41.03645 -19.99853 1.000 22.06101 92 ASP A C 1
ATOM 628 O O . ASP A 1 92 ? 58.68750 42.10782 -20.19768 1.000 21.36016 92 ASP A O 1
ATOM 633 N N . ASN A 1 93 ? 57.21987 40.87856 -19.00910 1.000 20.51601 93 ASN A N 1
ATOM 634 C CA . ASN A 1 93 ? 56.92566 41.98016 -18.09857 1.000 20.36538 93 ASN A CA 1
ATOM 635 C C . ASN A 1 93 ? 58.14408 42.35196 -17.26362 1.000 22.62086 93 ASN A C 1
ATOM 636 O O . ASN A 1 93 ? 58.38977 43.53621 -17.01527 1.000 21.66190 93 ASN A O 1
ATOM 641 N N . ALA A 1 94 ? 58.92153 41.35895 -16.82479 1.000 14.90195 94 ALA A N 1
ATOM 642 C CA . ALA A 1 94 ? 60.13042 41.65672 -16.05834 1.000 17.10781 94 ALA A CA 1
ATOM 643 C C . ALA A 1 94 ? 61.14221 42.42166 -16.90706 1.000 16.31221 94 ALA A C 1
ATOM 644 O O . ALA A 1 94 ? 61.73433 43.41614 -16.45643 1.000 14.35024 94 ALA A O 1
ATOM 646 N N . LEU A 1 95 ? 61.35801 41.96148 -18.14374 1.000 17.54363 95 LEU A N 1
ATOM 647 C CA . LEU A 1 95 ? 62.28013 42.65305 -19.03965 1.000 17.99838 95 LEU A CA 1
ATOM 648 C C . LEU A 1 95 ? 61.81165 44.07683 -19.32458 1.000 20.15307 95 LEU A C 1
ATOM 649 O O . LEU A 1 95 ? 62.62188 45.01275 -19.33251 1.000 18.44325 95 LEU A O 1
ATOM 654 N N . LYS A 1 96 ? 60.50630 44.26125 -19.55688 1.000 18.78592 96 LYS A N 1
ATOM 655 C CA . LYS A 1 96 ? 59.97020 45.60293 -19.76993 1.000 23.04798 96 LYS A CA 1
ATOM 656 C C . LYS A 1 96 ? 60.18336 46.48033 -18.54508 1.000 21.50676 96 LYS A C 1
ATOM 657 O O . LYS A 1 96 ? 60.55258 47.65430 -18.66809 1.000 21.22187 96 LYS A O 1
ATOM 663 N N . PHE A 1 97 ? 59.93989 45.92625 -17.35504 1.000 22.86489 97 PHE A N 1
ATOM 664 C CA . PHE A 1 97 ? 60.12304 46.67266 -16.11645 1.000 19.97954 97 PHE A CA 1
ATOM 665 C C . PHE A 1 97 ? 61.55187 47.17905 -15.99154 1.000 20.31283 97 PHE A C 1
ATOM 666 O O . PHE A 1 97 ? 61.78208 48.35121 -15.67123 1.000 19.94724 97 PHE A O 1
ATOM 674 N N . VAL A 1 98 ? 62.52856 46.30260 -16.23108 1.000 16.45837 98 VAL A N 1
ATOM 675 C CA . VAL A 1 98 ? 63.92518 46.71995 -16.12256 1.000 14.18030 98 VAL A CA 1
ATOM 676 C C . VAL A 1 98 ? 64.26663 47.75470 -17.19185 1.000 16.43183 98 VAL A C 1
ATOM 677 O O . VAL A 1 98 ? 64.88116 48.78777 -16.89956 1.000 16.76084 98 VAL A O 1
ATOM 681 N N . ASN A 1 99 ? 63.88178 47.49186 -18.44676 1.000 15.71369 99 ASN A N 1
ATOM 682 C CA . ASN A 1 99 ? 64.19474 48.42003 -19.53231 1.000 19.06544 99 ASN A CA 1
ATOM 683 C C . ASN A 1 99 ? 63.63506 49.81059 -19.26357 1.000 25.05074 99 ASN A C 1
ATOM 684 O O . ASN A 1 99 ? 64.29729 50.81883 -19.53748 1.000 26.07773 99 ASN A O 1
ATOM 689 N N . GLU A 1 100 ? 62.41171 49.88538 -18.73834 1.000 23.27927 100 GLU A N 1
ATOM 690 C CA . GLU A 1 100 ? 61.77864 51.17538 -18.49810 1.000 25.20850 100 GLU A CA 1
ATOM 691 C C . GLU A 1 100 ? 62.38570 51.91996 -17.31517 1.000 24.16181 100 GLU A C 1
ATOM 692 O O . GLU A 1 100 ? 62.28691 53.15056 -17.26156 1.000 27.59737 100 GLU A O 1
ATOM 698 N N . ASN A 1 101 ? 63.01331 51.21152 -16.37325 1.000 17.88530 101 ASN A N 1
ATOM 699 C CA . ASN A 1 101 ? 63.47204 51.81327 -15.12594 1.000 20.27592 101 ASN A CA 1
ATOM 700 C C . ASN A 1 101 ? 64.97724 51.67408 -14.91330 1.000 20.80565 101 ASN A C 1
ATOM 701 O O . ASN A 1 101 ? 65.43797 51.69716 -13.76772 1.000 21.67673 101 ASN A O 1
ATOM 706 N N . ALA A 1 102 ? 65.75712 51.53908 -15.98852 1.000 16.18139 102 ALA A N 1
ATOM 707 C CA . ALA A 1 102 ? 67.18293 51.25882 -15.84470 1.000 20.94585 102 ALA A CA 1
ATOM 708 C C . ALA A 1 102 ? 67.99544 52.47517 -15.41218 1.000 20.79028 102 ALA A C 1
ATOM 709 O O . ALA A 1 102 ? 69.09513 52.30471 -14.87411 1.000 21.61515 102 ALA A O 1
ATOM 711 N N . SER A 1 103 ? 67.49225 53.68636 -15.64054 1.000 19.07827 103 SER A N 1
ATOM 712 C CA . SER A 1 103 ? 68.27136 54.89448 -15.40732 1.000 17.69663 103 SER A CA 1
ATOM 713 C C . SER A 1 103 ? 68.54342 55.10715 -13.91778 1.000 20.14881 103 SER A C 1
ATOM 714 O O . SER A 1 103 ? 67.91076 54.50544 -13.04572 1.000 21.27922 103 SER A O 1
ATOM 717 N N . VAL A 1 104 ? 69.51622 55.98140 -13.63715 1.000 22.96380 104 VAL A N 1
ATOM 718 C CA . VAL A 1 104 ? 69.81307 56.37265 -12.26007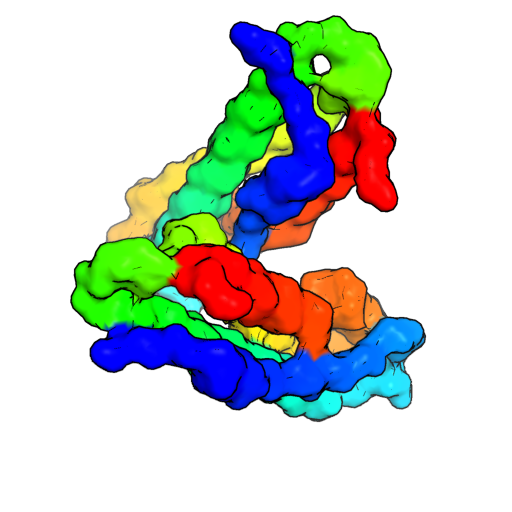 1.000 23.06337 104 VAL A CA 1
ATOM 719 C C . VAL A 1 104 ? 68.58869 56.97774 -11.58483 1.000 24.88649 104 VAL A C 1
ATOM 720 O O . VAL A 1 104 ? 68.40796 56.83734 -10.36905 1.000 26.87601 104 VAL A O 1
ATOM 724 N N . THR A 1 105 ? 67.72749 57.65134 -12.35087 1.000 22.58816 105 THR A N 1
ATOM 725 C CA . THR A 1 105 ? 66.54971 58.27774 -11.76007 1.000 23.70821 105 THR A CA 1
ATOM 726 C C . THR A 1 105 ? 65.50061 57.23946 -11.38443 1.000 24.88808 105 THR A C 1
ATOM 727 O O . THR A 1 105 ? 64.87278 57.33742 -10.32355 1.000 24.14340 105 THR A O 1
ATOM 731 N N . ASN A 1 106 ? 65.30682 56.23016 -12.23288 1.000 22.18717 106 ASN A N 1
ATOM 732 C CA . ASN A 1 106 ? 64.21251 55.28571 -12.06171 1.000 21.12783 106 ASN A CA 1
ATOM 733 C C . ASN A 1 106 ? 64.60584 54.01159 -11.32601 1.000 21.19808 106 ASN A C 1
ATOM 734 O O . ASN A 1 106 ? 63.73000 53.35912 -10.74852 1.000 19.75428 106 ASN A O 1
ATOM 739 N N . TRP A 1 107 ? 65.88384 53.63133 -11.33625 1.000 21.89359 107 TRP A N 1
ATOM 740 C CA . TRP A 1 107 ? 66.32047 52.40781 -10.66193 1.000 14.28339 107 TRP A CA 1
ATOM 741 C C . TRP A 1 107 ? 66.55333 52.72327 -9.18618 1.000 18.22686 107 TRP A C 1
ATOM 742 O O . TRP A 1 107 ? 67.67852 52.91980 -8.72027 1.000 17.09246 107 TRP A O 1
ATOM 753 N N . THR A 1 108 ? 65.45493 52.77209 -8.44015 1.000 20.21119 108 THR A N 1
ATOM 754 C CA . THR A 1 108 ? 65.47799 53.07118 -7.01676 1.000 22.01322 108 THR A CA 1
ATOM 755 C C . THR A 1 108 ? 65.40708 51.78521 -6.19770 1.000 22.43316 108 THR A C 1
ATOM 756 O O . THR A 1 108 ? 65.14738 50.69712 -6.71687 1.000 24.11764 108 THR A O 1
ATOM 760 N N . ASP A 1 109 ? 65.64832 51.92841 -4.89077 1.000 24.10907 109 ASP A N 1
ATOM 761 C CA . ASP A 1 109 ? 65.57046 50.78218 -3.98858 1.000 21.63940 109 ASP A CA 1
ATOM 762 C C . ASP A 1 109 ? 64.19186 50.13266 -4.02869 1.000 22.35446 109 ASP A C 1
ATOM 763 O O . ASP A 1 109 ? 64.07677 48.90008 -4.01323 1.000 27.46349 109 ASP A O 1
ATOM 768 N N . ASP A 1 110 ? 63.13304 50.94665 -4.07140 1.000 20.73835 110 ASP A N 1
ATOM 769 C CA . ASP A 1 110 ? 61.78132 50.40025 -4.14601 1.000 22.68217 110 ASP A CA 1
ATOM 770 C C . ASP A 1 110 ? 61.58546 49.58138 -5.41499 1.000 22.18508 110 ASP A C 1
ATOM 771 O O . ASP A 1 110 ? 60.98978 48.49870 -5.37895 1.000 24.27890 110 ASP A O 1
ATOM 776 N N . ARG A 1 111 ? 62.08129 50.07894 -6.54875 1.000 22.32808 111 ARG A N 1
ATOM 777 C CA . ARG A 1 111 ? 61.93598 49.33179 -7.79192 1.000 23.55392 111 ARG A CA 1
ATOM 778 C C . ARG A 1 111 ? 62.80232 48.07892 -7.79780 1.000 18.94396 111 ARG A C 1
ATOM 779 O O . ARG A 1 111 ? 62.40198 47.05974 -8.36770 1.000 20.06483 111 ARG A O 1
ATOM 787 N N . VAL A 1 112 ? 63.97879 48.12829 -7.16777 1.000 16.52598 112 VAL A N 1
ATOM 788 C CA . VAL A 1 112 ? 64.79381 46.92388 -7.01468 1.000 20.74751 112 VAL A CA 1
ATOM 789 C C . VAL A 1 112 ? 64.03203 45.86595 -6.22324 1.000 20.77110 112 VAL A C 1
ATOM 790 O O . VAL A 1 112 ? 63.98976 44.68790 -6.60244 1.000 20.68491 112 VAL A O 1
ATOM 794 N N . GLN A 1 113 ? 63.42894 46.27081 -5.10141 1.000 20.83784 113 GLN A N 1
ATOM 795 C CA . GLN A 1 113 ? 62.67381 45.32287 -4.28753 1.000 24.90740 113 GLN A CA 1
ATOM 796 C C . GLN A 1 113 ? 61.47056 44.78070 -5.04756 1.000 24.77034 113 GLN A C 1
ATOM 797 O O . GLN A 1 113 ? 61.15427 43.58950 -4.95403 1.000 21.74275 113 GLN A O 1
ATOM 803 N N . ASP A 1 114 ? 60.78609 45.64232 -5.80317 1.000 24.69807 114 ASP A N 1
ATOM 804 C CA . ASP A 1 114 ? 59.65489 45.19471 -6.60923 1.000 28.44741 114 ASP A CA 1
ATOM 805 C C . ASP A 1 114 ? 60.09763 44.16795 -7.64554 1.000 27.65317 114 ASP A C 1
ATOM 806 O O . ASP A 1 114 ? 59.46039 43.12219 -7.81285 1.000 25.64233 114 ASP A O 1
ATOM 811 N N . PHE A 1 115 ? 61.20024 44.44990 -8.34414 1.000 24.54569 115 PHE A N 1
ATOM 812 C CA . PHE A 1 115 ? 61.74771 43.50576 -9.31329 1.000 19.88521 115 PHE A CA 1
ATOM 813 C C . PHE A 1 115 ? 62.06747 42.16508 -8.66459 1.000 20.22092 115 PHE A C 1
ATOM 814 O O . PHE A 1 115 ? 61.68378 41.10680 -9.17655 1.000 17.53291 115 PHE A O 1
ATOM 822 N N . VAL A 1 116 ? 62.78262 42.19090 -7.53838 1.000 20.45826 116 VAL A N 1
ATOM 823 C CA . VAL A 1 116 ? 63.23167 40.94748 -6.91831 1.000 17.89195 116 VAL A CA 1
ATOM 824 C C . VAL A 1 116 ? 62.05001 40.13937 -6.39301 1.000 21.45840 116 VAL A C 1
ATOM 825 O O . VAL A 1 116 ? 61.97530 38.92146 -6.59861 1.000 21.24266 116 VAL A O 1
ATOM 829 N N . ASN A 1 117 ? 61.10373 40.79552 -5.71839 1.000 25.57270 117 ASN A N 1
ATOM 830 C CA . ASN A 1 117 ? 60.04781 40.06411 -5.02945 1.000 27.07676 117 ASN A CA 1
ATOM 831 C C . ASN A 1 117 ? 58.88287 39.69894 -5.94166 1.000 26.28350 117 ASN A C 1
ATOM 832 O O . ASN A 1 117 ? 58.18420 38.71593 -5.67157 1.000 29.05524 117 ASN A O 1
ATOM 837 N N . ASN A 1 118 ? 58.65105 40.45627 -7.01354 1.000 24.04304 118 ASN A N 1
ATOM 838 C CA . ASN A 1 118 ? 57.43786 40.29703 -7.80344 1.000 23.78552 118 ASN A CA 1
ATOM 839 C C . ASN A 1 118 ? 57.66960 40.01430 -9.28107 1.000 25.88264 118 ASN A C 1
ATOM 840 O O . ASN A 1 118 ? 56.81981 39.37463 -9.90388 1.000 27.04260 118 ASN A O 1
ATOM 845 N N . LYS A 1 119 ? 58.77887 40.47100 -9.86267 1.000 20.02488 119 LYS A N 1
ATOM 846 C CA . LYS A 1 119 ? 58.95322 40.44823 -11.31218 1.000 19.82084 119 LYS A CA 1
ATOM 847 C C . LYS A 1 119 ? 59.85852 39.32548 -11.80853 1.000 20.60831 119 LYS A C 1
ATOM 848 O O . LYS A 1 119 ? 59.48265 38.59776 -12.73232 1.000 20.69730 119 LYS A O 1
ATOM 854 N N . VAL A 1 120 ? 61.05161 39.17942 -11.22367 1.000 18.96672 120 VAL A N 1
ATOM 855 C CA . VAL A 1 120 ? 62.09385 38.36437 -11.84052 1.000 20.15929 120 VAL A CA 1
ATOM 856 C C . VAL A 1 120 ? 61.67558 36.89960 -11.91849 1.000 22.52588 120 VAL A C 1
ATOM 857 O O . VAL A 1 120 ? 61.00018 36.36803 -11.02699 1.000 21.79428 120 VAL A O 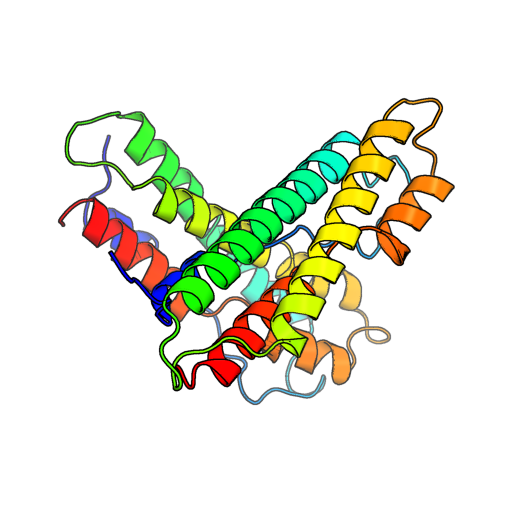1
ATOM 861 N N . VAL A 1 121 ? 62.07254 36.24506 -13.00938 1.000 20.01654 121 VAL A N 1
ATOM 862 C CA . VAL A 1 121 ? 61.83562 34.81891 -13.20034 1.000 23.56060 121 VAL A CA 1
ATOM 863 C C . VAL A 1 121 ? 62.91266 34.03299 -12.46595 1.000 21.89972 121 VAL A C 1
ATOM 864 O O . VAL A 1 121 ? 64.09027 34.41042 -12.46889 1.000 21.71163 121 VAL A O 1
ATOM 868 N N . LYS A 1 122 ? 62.51495 32.93315 -11.83393 1.000 17.94230 122 LYS A N 1
ATOM 869 C CA . LYS A 1 122 ? 63.43251 32.07086 -11.10658 1.000 21.52066 122 LYS A CA 1
ATOM 870 C C . LYS A 1 122 ? 63.60651 30.75097 -11.84840 1.000 19.56683 122 LYS A C 1
ATOM 871 O O . LYS A 1 122 ? 62.70355 30.28973 -12.55323 1.000 18.24001 122 LYS A O 1
ATOM 877 N N . THR A 1 123 ? 64.79714 30.16416 -11.69192 1.000 16.83310 123 THR A N 1
ATOM 878 C CA . THR A 1 123 ? 65.14095 28.91681 -12.37243 1.000 14.25069 123 THR A CA 1
ATOM 879 C C . THR A 1 123 ? 64.09713 27.82713 -12.14670 1.000 15.12530 123 THR A C 1
ATOM 880 O O . THR A 1 123 ? 63.75581 27.07709 -13.07305 1.000 21.55731 123 THR A O 1
ATOM 884 N N . LYS A 1 124 ? 63.58763 27.71899 -10.91678 1.000 19.39816 124 LYS A N 1
ATOM 885 C CA . LYS A 1 124 ? 62.66486 26.63702 -10.59016 1.000 21.39013 124 LYS A CA 1
ATOM 886 C C . LYS A 1 124 ? 61.40092 26.69631 -11.44067 1.000 21.32138 124 LYS A C 1
ATOM 887 O O . LYS A 1 124 ? 60.82650 25.65607 -11.76650 1.000 21.86656 124 LYS A O 1
ATOM 893 N N . GLU A 1 125 ? 60.92691 27.89837 -11.77911 1.000 20.89285 125 GLU A N 1
ATOM 894 C CA . GLU A 1 125 ? 59.72931 28.00362 -12.61187 1.000 24.28738 125 GLU A CA 1
ATOM 895 C C . GLU A 1 125 ? 59.94773 27.33466 -13.96663 1.000 22.08536 125 GLU A C 1
ATOM 896 O O . GLU A 1 125 ? 59.12565 26.52506 -14.42209 1.000 25.83557 125 GLU A O 1
ATOM 902 N N . ILE A 1 126 ? 61.07504 27.64311 -14.61104 1.000 18.31710 126 ILE A N 1
ATOM 903 C CA . ILE A 1 126 ? 61.39388 27.04742 -15.90488 1.000 19.93396 126 ILE A CA 1
ATOM 904 C C . ILE A 1 126 ? 61.58250 25.54126 -15.76713 1.000 23.61099 126 ILE A C 1
ATOM 905 O O . ILE A 1 126 ? 61.12353 24.76110 -16.61371 1.000 24.01549 126 ILE A O 1
ATOM 910 N N . ASN A 1 127 ? 62.25752 25.10704 -14.69759 1.000 26.45602 127 ASN A N 1
ATOM 911 C CA . ASN A 1 127 ? 62.49117 23.67656 -14.51172 1.000 25.12274 127 ASN A CA 1
ATOM 912 C C . ASN A 1 127 ? 61.18700 22.92132 -14.27389 1.000 25.75414 127 ASN A C 1
ATOM 913 O O . ASN A 1 127 ? 61.00352 21.81449 -14.79282 1.000 27.32704 127 ASN A O 1
ATOM 918 N N . ASP A 1 128 ? 60.28183 23.48990 -13.47350 1.000 29.53015 128 ASP A N 1
ATOM 919 C CA . ASP A 1 128 ? 58.97149 22.88235 -13.26768 1.000 29.09899 128 ASP A CA 1
ATOM 920 C C . ASP A 1 128 ? 58.20497 22.77911 -14.57721 1.000 29.13215 128 ASP A C 1
ATOM 921 O O . ASP A 1 128 ? 57.56736 21.75527 -14.85120 1.000 27.61376 128 ASP A O 1
ATOM 926 N N . LEU A 1 129 ? 58.25781 23.82995 -15.40125 1.000 28.27940 129 LEU A N 1
ATOM 927 C CA . LEU A 1 129 ? 57.59331 23.77786 -16.70073 1.000 28.14205 129 LEU A CA 1
ATOM 928 C C . LEU A 1 129 ? 58.15089 22.64455 -17.55587 1.000 28.93609 129 LEU A C 1
ATOM 929 O O . LEU A 1 129 ? 57.39489 21.86642 -18.15429 1.000 25.72850 129 LEU A O 1
ATOM 934 N N . LEU A 1 130 ? 59.48053 22.53628 -17.62012 1.000 26.21406 130 LEU A N 1
ATOM 935 C CA . LEU A 1 130 ? 60.10312 21.50673 -18.44817 1.000 22.71230 130 LEU A CA 1
ATOM 936 C C . LEU A 1 130 ? 59.78828 20.10360 -17.93507 1.000 27.40645 130 LEU A C 1
ATOM 937 O O . LEU A 1 130 ? 59.52173 19.19069 -18.72670 1.000 27.71355 130 LEU A O 1
ATOM 942 N N . SER A 1 131 ? 59.82018 19.90591 -16.61503 1.000 28.46283 131 SER A N 1
ATOM 943 C CA . SER A 1 131 ? 59.50940 18.58911 -16.06524 1.000 34.88252 131 SER A CA 1
ATOM 944 C C . SER A 1 131 ? 58.04419 18.22742 -16.28668 1.000 29.94743 131 SER A C 1
ATOM 945 O O . SER A 1 131 ? 57.71886 17.06172 -16.54558 1.000 27.75378 131 SER A O 1
ATOM 948 N N . GLN A 1 132 ? 57.14370 19.21015 -16.18763 1.000 32.07039 132 GLN A N 1
ATOM 949 C CA . GLN A 1 132 ? 55.74423 18.96084 -16.51407 1.000 30.46720 132 GLN A CA 1
ATOM 950 C C . GLN A 1 132 ? 55.58815 18.55644 -17.97427 1.000 30.89299 132 GLN A C 1
ATOM 951 O O . GLN A 1 132 ? 54.80590 17.65363 -18.29655 1.000 30.45701 132 GLN A O 1
ATOM 957 N N . ALA A 1 133 ? 56.31286 19.22765 -18.87421 1.000 24.81832 133 ALA A N 1
ATOM 958 C CA . ALA A 1 133 ? 56.30605 18.82319 -20.27761 1.000 29.19945 133 ALA A CA 1
ATOM 959 C C . ALA A 1 133 ? 56.78898 17.38661 -20.44074 1.000 33.22120 133 ALA A C 1
ATOM 960 O O . ALA A 1 133 ? 56.20823 16.61184 -21.21074 1.000 33.65743 133 ALA A O 1
ATOM 962 N N . LYS A 1 134 ? 57.86109 17.02006 -19.73225 1.000 29.61087 134 LYS A N 1
ATOM 963 C CA . LYS A 1 134 ? 58.33420 15.63767 -19.75504 1.000 32.92247 134 LYS A CA 1
ATOM 964 C C . LYS A 1 134 ? 57.23682 14.67481 -19.32125 1.000 36.32940 134 LYS A C 1
ATOM 965 O O . LYS A 1 134 ? 57.04673 13.61695 -19.93389 1.000 36.12796 134 LYS A O 1
ATOM 971 N N . THR A 1 135 ? 56.51545 15.02261 -18.25424 1.000 36.52306 135 THR A N 1
ATOM 972 C CA . THR A 1 135 ? 55.41798 14.18194 -17.78378 1.000 38.51829 135 THR A CA 1
ATOM 973 C C . THR A 1 135 ? 54.34401 14.02665 -18.85589 1.000 40.35536 135 THR A C 1
ATOM 974 O O . THR A 1 135 ? 53.90131 12.90959 -19.14963 1.000 38.05774 135 THR A O 1
ATOM 978 N N . ASP A 1 136 ? 53.90093 15.14536 -19.43913 1.000 38.40658 136 ASP A N 1
ATOM 979 C CA . ASP A 1 136 ? 52.88626 15.09848 -20.49023 1.000 40.94472 136 ASP A CA 1
ATOM 980 C C . ASP A 1 136 ? 53.29524 14.17414 -21.63084 1.000 38.96829 136 ASP A C 1
ATOM 981 O O . ASP A 1 136 ? 52.45080 13.48884 -22.21896 1.000 36.97919 136 ASP A O 1
ATOM 986 N N . LEU A 1 137 ? 54.58377 14.14431 -21.96115 1.000 38.01159 137 LEU A N 1
ATOM 987 C CA . LEU A 1 137 ? 55.08376 13.31906 -23.05202 1.000 37.78319 137 LEU A CA 1
ATOM 988 C C . LEU A 1 137 ? 55.50166 11.92629 -22.60260 1.000 39.87536 137 LEU A C 1
ATOM 989 O O . LEU A 1 137 ? 55.94343 11.13343 -23.44161 1.000 41.25157 137 LEU A O 1
ATOM 994 N N . LYS A 1 138 ? 55.36624 11.61169 -21.31424 1.000 40.94243 138 LYS A N 1
ATOM 995 C CA . LYS A 1 138 ? 55.77106 10.32170 -20.75643 1.000 50.80831 138 LYS A CA 1
ATOM 996 C C . LYS A 1 138 ? 57.21322 9.98882 -21.14296 1.000 52.06435 138 LYS A C 1
ATOM 997 O O . LYS A 1 138 ? 57.50711 8.96379 -21.76037 1.000 52.10467 138 LYS A O 1
ATOM 1003 N N . LEU A 1 139 ? 58.11710 10.88789 -20.76334 1.000 53.84162 139 LEU A N 1
ATOM 1004 C CA . LEU A 1 139 ? 59.53534 10.74635 -21.04559 1.000 54.52904 139 LEU A CA 1
ATOM 1005 C C . LEU A 1 139 ? 60.29455 10.33535 -19.78793 1.000 60.86929 139 LEU A C 1
ATOM 1006 O O . LEU A 1 139 ? 59.73125 10.21635 -18.69693 1.000 58.00000 139 LEU A O 1
ATOM 1011 N N . GLN A 1 140 ? 61.59668 10.11444 -19.95882 1.000 75.11089 140 GLN A N 1
ATOM 1012 C CA . GLN A 1 140 ? 62.51725 9.83783 -18.85904 1.000 81.74890 140 GLN A CA 1
ATOM 1013 C C . GLN A 1 140 ? 62.14309 8.56454 -18.10737 1.000 85.90855 140 GLN A C 1
ATOM 1014 O O . GLN A 1 140 ? 62.98087 7.96343 -17.43604 1.000 88.56370 140 GLN A O 1
ATOM 1020 N N . LYS B 1 14 ? 97.31173 26.35433 -27.72720 1.000 97.81474 14 LYS B N 1
ATOM 1021 C CA . LYS B 1 14 ? 97.09291 25.66044 -26.46432 1.000 96.51236 14 LYS B CA 1
ATOM 1022 C C . LYS B 1 14 ? 95.66998 25.08266 -26.40466 1.000 91.58372 14 LYS B C 1
ATOM 1023 O O . LYS B 1 14 ? 94.69993 25.83095 -26.29614 1.000 90.67928 14 LYS B O 1
ATOM 1029 N N . THR B 1 15 ? 95.55758 23.75480 -26.51515 1.000 86.16968 15 THR B N 1
ATOM 1030 C CA . THR B 1 15 ? 94.28586 23.04031 -26.54004 1.000 78.00119 15 THR B CA 1
ATOM 1031 C C . THR B 1 15 ? 94.22831 21.99067 -25.42897 1.000 74.45976 15 THR B C 1
ATOM 1032 O O . THR B 1 15 ? 95.25466 21.54484 -24.90521 1.000 78.41801 15 THR B O 1
ATOM 1036 N N . LEU B 1 16 ? 93.00460 21.59685 -25.07769 1.000 65.73756 16 LEU B N 1
ATOM 1037 C CA . LEU B 1 16 ? 92.78153 20.63209 -24.01562 1.000 59.57048 16 LEU B CA 1
ATOM 1038 C C . LEU B 1 16 ? 92.98005 19.22644 -24.55605 1.000 60.39758 16 LEU B C 1
ATOM 1039 O O . LEU B 1 16 ? 92.52206 18.89512 -25.65340 1.000 60.27191 16 LEU B O 1
ATOM 1044 N N . THR B 1 17 ? 93.68632 18.41237 -23.78541 1.000 58.63712 17 THR B N 1
ATOM 1045 C CA . THR B 1 17 ? 93.82734 16.98649 -24.02903 1.000 63.11220 17 THR B CA 1
ATOM 1046 C C . THR B 1 17 ? 92.89873 16.22237 -23.09135 1.000 62.37352 17 THR B C 1
ATOM 1047 O O . THR B 1 17 ? 92.27083 16.79527 -22.19837 1.000 55.80289 17 THR B O 1
ATOM 1051 N N . THR B 1 18 ? 92.80546 14.90850 -23.30978 1.000 64.96674 18 THR B N 1
ATOM 1052 C CA . THR B 1 18 ? 92.02228 14.07621 -22.40187 1.000 67.55225 18 THR B CA 1
ATOM 1053 C C . THR B 1 18 ? 92.56922 14.14327 -20.97992 1.000 70.60996 18 THR B C 1
ATOM 1054 O O . THR B 1 18 ? 91.80521 14.05077 -20.01259 1.000 71.16164 18 THR B O 1
ATOM 1058 N N . LYS B 1 19 ? 93.87822 14.36531 -20.84120 1.000 70.78543 19 LYS B N 1
ATOM 1059 C CA . LYS B 1 19 ? 94.51393 14.42741 -19.52806 1.000 70.68279 19 LYS B CA 1
ATOM 1060 C C . LYS B 1 19 ? 94.13379 15.70875 -18.80582 1.000 65.23423 19 LYS B C 1
ATOM 1061 O O . LYS B 1 19 ? 93.85387 15.69186 -17.60083 1.000 62.20438 19 LYS B O 1
ATOM 1067 N N . ASP B 1 20 ? 94.08860 16.82646 -19.53526 1.000 65.26798 20 ASP B N 1
ATOM 1068 C CA . ASP B 1 20 ? 93.64887 18.07971 -18.93382 1.000 64.00397 20 ASP B CA 1
ATOM 1069 C C . ASP B 1 20 ? 92.20553 17.98326 -18.46101 1.000 57.85503 20 ASP B C 1
ATOM 1070 O O . ASP B 1 20 ? 91.87686 18.43773 -17.35946 1.000 52.10311 20 ASP B O 1
ATOM 1075 N N . ILE B 1 21 ? 91.33075 17.39017 -19.27798 1.000 57.91379 21 ILE B N 1
ATOM 1076 C CA . ILE B 1 21 ? 89.92532 17.26845 -18.89953 1.000 55.52395 21 ILE B CA 1
ATOM 1077 C C . ILE B 1 21 ? 89.77299 16.35544 -17.68986 1.000 57.37003 21 ILE B C 1
ATOM 1078 O O . ILE B 1 21 ? 88.99273 16.64070 -16.77355 1.000 55.45294 21 ILE B O 1
ATOM 1083 N N . ASP B 1 22 ? 90.50633 15.23852 -17.66876 1.000 58.70151 22 ASP B N 1
ATOM 1084 C CA . ASP B 1 22 ? 90.48850 14.37767 -16.48999 1.000 58.64113 22 ASP B CA 1
ATOM 1085 C C . ASP B 1 22 ? 91.01648 15.09740 -15.25475 1.000 55.13401 22 ASP B C 1
ATOM 1086 O O . ASP B 1 22 ? 90.57605 14.80930 -14.13933 1.000 54.17925 22 ASP B O 1
ATOM 1091 N N . ASN B 1 23 ? 91.93545 16.04767 -15.42733 1.000 54.93178 23 ASN B N 1
ATOM 1092 C CA . ASN B 1 23 ? 92.42950 16.81936 -14.29161 1.000 54.00557 23 ASN B CA 1
ATOM 1093 C C . ASN B 1 23 ? 91.40934 17.82206 -13.76420 1.000 47.61916 23 ASN B C 1
ATOM 1094 O O . ASN B 1 23 ? 91.61282 18.36992 -12.67623 1.000 41.81620 23 ASN B O 1
ATOM 1099 N N . LEU B 1 24 ? 90.31638 18.05967 -14.48576 1.000 47.20082 24 LEU B N 1
ATOM 1100 C CA . LEU B 1 24 ? 89.28205 18.98344 -14.03691 1.000 43.09533 24 LEU B CA 1
ATOM 1101 C C . LEU B 1 24 ? 88.18884 18.31129 -13.21392 1.000 41.56793 24 LEU B C 1
ATOM 1102 O O . LEU B 1 24 ? 87.33203 19.01067 -12.66283 1.000 39.59268 24 LEU B O 1
ATOM 1107 N N . LYS B 1 25 ? 88.20012 16.98517 -13.11499 1.000 45.11313 25 LYS B N 1
ATOM 1108 C CA . LYS B 1 25 ? 87.17553 16.26666 -12.36942 1.000 45.89160 25 LYS B CA 1
ATOM 1109 C C . LYS B 1 25 ? 87.30354 16.52255 -10.87264 1.000 45.75021 25 LYS B C 1
ATOM 1110 O O . LYS B 1 25 ? 88.40880 16.57685 -10.32646 1.000 48.46719 25 LYS B O 1
ATOM 1116 N N . VAL B 1 26 ? 86.15748 16.68359 -10.20727 1.000 42.23170 26 VAL B N 1
ATOM 1117 C CA . VAL B 1 26 ? 86.09139 16.75225 -8.75300 1.000 43.14414 26 VAL B CA 1
ATOM 1118 C C . VAL B 1 26 ? 84.90294 15.92070 -8.29231 1.000 43.18606 26 VAL B C 1
ATOM 1119 O O . VAL B 1 26 ? 83.96382 15.66209 -9.04815 1.000 44.09267 26 VAL B O 1
ATOM 1123 N N . GLU B 1 27 ? 84.95291 15.49927 -7.03314 1.000 44.37491 27 GLU B N 1
ATOM 1124 C CA . GLU B 1 27 ? 83.84742 14.79176 -6.40376 1.000 46.84282 27 GLU B CA 1
ATOM 1125 C C . GLU B 1 27 ? 83.21158 15.69420 -5.35582 1.000 41.87366 27 GLU B C 1
ATOM 1126 O O . GLU B 1 27 ? 83.90993 16.26396 -4.51024 1.000 40.70211 27 GLU B O 1
ATOM 1132 N N . ILE B 1 28 ? 81.89602 15.84527 -5.43409 1.000 37.54019 28 ILE B N 1
ATOM 1133 C CA . ILE B 1 28 ? 81.13017 16.60980 -4.45885 1.000 31.40883 28 ILE B CA 1
ATOM 1134 C C . ILE B 1 28 ? 80.43271 15.61318 -3.54860 1.000 33.92566 28 ILE B C 1
ATOM 1135 O O . ILE B 1 28 ? 79.96897 14.56093 -4.00770 1.000 37.79464 28 ILE B O 1
ATOM 1140 N N . LYS B 1 29 ? 80.37692 15.92485 -2.25522 1.000 32.23677 29 LYS B N 1
ATOM 1141 C CA . LYS B 1 29 ? 79.71035 15.03445 -1.31498 1.000 36.69347 29 LYS B CA 1
ATOM 1142 C C . LYS B 1 29 ? 78.25912 14.81514 -1.72316 1.000 34.39462 29 LYS B C 1
ATOM 1143 O O . LYS B 1 29 ? 77.55564 15.75003 -2.11543 1.000 32.49062 29 LYS B O 1
ATOM 1149 N N . ASP B 1 30 ? 77.81721 13.56379 -1.63322 1.000 37.13268 30 ASP B N 1
ATOM 1150 C CA . ASP B 1 30 ? 76.44387 13.20664 -1.95875 1.000 36.63705 30 ASP B CA 1
ATOM 1151 C C . ASP B 1 30 ? 75.56632 13.46487 -0.73877 1.000 36.85094 30 ASP B C 1
ATOM 1152 O O . ASP B 1 30 ? 75.80142 12.89722 0.33411 1.000 37.22548 30 ASP B O 1
ATOM 1157 N N . PHE B 1 31 ? 74.55575 14.31926 -0.90416 1.000 35.87817 31 PHE B N 1
ATOM 1158 C CA . PHE B 1 31 ? 73.69101 14.74063 0.19099 1.000 37.24890 31 PHE B CA 1
ATOM 1159 C C . PHE B 1 31 ? 72.30611 14.10890 0.14093 1.000 40.22981 31 PHE B C 1
ATOM 1160 O O . PHE B 1 31 ? 71.43886 14.49217 0.93374 1.000 38.01017 31 PHE B O 1
ATOM 1168 N N . THR B 1 32 ? 72.07137 13.16205 -0.76626 1.000 42.11682 32 THR B N 1
ATOM 1169 C CA . THR B 1 32 ? 70.75492 12.54430 -0.86429 1.000 44.84934 32 THR B CA 1
ATOM 1170 C C . THR B 1 32 ? 70.39059 11.85847 0.44612 1.000 41.80106 32 THR B C 1
ATOM 1171 O O . THR B 1 32 ? 71.20916 11.16147 1.05240 1.000 39.43209 32 THR B O 1
ATOM 1175 N N . GLY B 1 33 ? 69.15166 12.07048 0.88763 1.000 44.25986 33 GLY B N 1
ATOM 1176 C CA . GLY B 1 33 ? 68.66903 11.54124 2.14011 1.000 49.81200 33 GLY B CA 1
ATOM 1177 C C . GLY B 1 33 ? 68.80762 12.48519 3.31798 1.000 51.95061 33 GLY B C 1
ATOM 1178 O O . GLY B 1 33 ? 67.97396 12.44921 4.22915 1.000 50.61449 33 GLY B O 1
ATOM 1179 N N . LEU B 1 34 ? 69.83930 13.32642 3.32444 1.000 49.42327 34 LEU B N 1
ATOM 1180 C CA . LEU B 1 34 ? 70.03222 14.30062 4.39604 1.000 46.04111 34 LEU B CA 1
ATOM 1181 C C . LEU B 1 34 ? 68.97011 15.38300 4.25888 1.000 45.38806 34 LEU B C 1
ATOM 1182 O O . LEU B 1 34 ? 69.08123 16.28025 3.42143 1.000 46.64798 34 LEU B O 1
ATOM 1187 N N . ASN B 1 35 ? 67.93142 15.30308 5.08964 1.000 43.38864 35 ASN B N 1
ATOM 1188 C CA . ASN B 1 35 ? 66.76180 16.16357 4.96514 1.000 43.22242 35 ASN B CA 1
ATOM 1189 C C . ASN B 1 35 ? 66.48949 16.97753 6.22319 1.000 39.38806 35 ASN B C 1
ATOM 1190 O O . ASN B 1 35 ? 65.41597 17.58192 6.33542 1.000 38.16232 35 ASN B O 1
ATOM 1195 N N . THR B 1 36 ? 67.42176 17.00609 7.17351 1.000 40.45529 36 THR B N 1
ATOM 1196 C CA . THR B 1 36 ? 67.25981 17.76592 8.40286 1.000 32.31201 36 THR B CA 1
ATOM 1197 C C . THR B 1 36 ? 68.51933 18.57549 8.67007 1.000 30.88235 36 THR B C 1
ATOM 1198 O O . THR B 1 36 ? 69.60231 18.26878 8.16682 1.000 31.89696 36 THR B O 1
ATOM 1202 N N . LYS B 1 37 ? 68.36034 19.62565 9.47785 1.000 38.17270 37 LYS B N 1
ATOM 1203 C CA . LYS B 1 37 ? 69.50456 20.45498 9.84191 1.000 38.66766 37 LYS B CA 1
ATOM 1204 C C . LYS B 1 37 ? 70.47669 19.69186 10.73269 1.000 38.66627 37 LYS B C 1
ATOM 1205 O O . LYS B 1 37 ? 71.67204 20.00577 10.75546 1.000 35.44783 37 LYS B O 1
ATOM 1211 N N . ASP B 1 38 ? 69.98456 18.69425 11.47376 1.000 39.78402 38 ASP B N 1
ATOM 1212 C CA . ASP B 1 38 ? 70.85862 17.87214 12.30130 1.000 46.34124 38 ASP B CA 1
ATOM 1213 C C . ASP B 1 38 ? 71.67391 16.88530 11.47714 1.000 47.41099 38 ASP B C 1
ATOM 1214 O O . ASP B 1 38 ? 72.69629 16.38976 11.96203 1.000 55.27686 38 ASP B O 1
ATOM 1219 N N . LYS B 1 39 ? 71.24967 16.58987 10.24768 1.000 38.69590 39 LYS B N 1
ATOM 1220 C CA . LYS B 1 39 ? 71.99300 15.69222 9.37470 1.000 41.31565 39 LYS B CA 1
ATOM 1221 C C . LYS B 1 39 ? 72.90696 16.41473 8.39671 1.000 37.40812 39 LYS B C 1
ATOM 1222 O O . LYS B 1 39 ? 73.83055 15.79055 7.86328 1.000 35.89364 39 LYS B O 1
ATOM 1228 N N . LEU B 1 40 ? 72.68271 17.70342 8.15241 1.000 32.31931 40 LEU B N 1
ATOM 1229 C CA . LEU B 1 40 ? 73.52828 18.47701 7.24807 1.000 32.28589 40 LEU B CA 1
ATOM 1230 C C . LEU B 1 40 ? 73.72258 19.86811 7.83098 1.000 33.80683 40 LEU B C 1
ATOM 1231 O O . LEU B 1 40 ? 72.77604 20.65972 7.88309 1.000 37.06642 40 LEU B O 1
ATOM 1236 N N . SER B 1 41 ? 74.94419 20.16304 8.26303 1.000 30.17198 41 SER B N 1
ATOM 1237 C CA . SER B 1 41 ? 75.26690 21.48535 8.77023 1.000 29.16684 41 SER B CA 1
ATOM 1238 C C . SER B 1 41 ? 75.47899 22.45264 7.61334 1.000 26.74455 41 SER B C 1
ATOM 1239 O O . SER B 1 41 ? 75.86556 22.05981 6.50862 1.000 23.71640 41 SER B O 1
ATOM 1242 N N . SER B 1 42 ? 75.21476 23.73387 7.87734 1.000 24.67533 42 SER B N 1
ATOM 1243 C CA . SER B 1 42 ? 75.43888 24.75227 6.85769 1.000 21.65545 42 SER B CA 1
ATOM 1244 C C . SER B 1 42 ? 76.91544 24.87188 6.50304 1.000 22.93041 42 SER B C 1
ATOM 1245 O O . SER B 1 42 ? 77.25266 25.27554 5.38589 1.000 22.36597 42 SER B O 1
ATOM 1248 N N . ASP B 1 43 ? 77.80803 24.51671 7.43056 1.000 22.68318 43 ASP B N 1
ATOM 1249 C CA . ASP B 1 43 ? 79.23694 24.54627 7.13122 1.000 24.27945 43 ASP B CA 1
ATOM 1250 C C . ASP B 1 43 ? 79.60841 23.50216 6.08248 1.000 23.33704 43 ASP B C 1
ATOM 1251 O O . ASP B 1 43 ? 80.38950 23.78525 5.16631 1.000 28.14938 43 ASP B O 1
ATOM 1256 N N . ASP B 1 44 ? 79.05171 22.29393 6.19288 1.000 25.40511 44 ASP B N 1
ATOM 1257 C CA . ASP B 1 44 ? 79.33438 21.24815 5.21280 1.000 26.63210 44 ASP B CA 1
ATOM 1258 C C . ASP B 1 44 ? 78.78055 21.61978 3.84148 1.000 23.26945 44 ASP B C 1
ATOM 1259 O O . ASP B 1 44 ? 79.45929 21.46014 2.81551 1.000 22.46696 44 ASP B O 1
ATOM 1264 N N . ALA B 1 45 ? 77.53533 22.10261 3.80904 1.000 20.13094 45 ALA B N 1
ATOM 1265 C CA . ALA B 1 45 ? 76.94277 22.57150 2.56197 1.000 16.59786 45 ALA B CA 1
ATOM 1266 C C . ALA B 1 45 ? 77.77813 23.68093 1.94039 1.000 17.69708 45 ALA B C 1
ATOM 1267 O O . ALA B 1 45 ? 78.00891 23.68832 0.72588 1.000 17.85701 45 ALA B O 1
ATOM 1269 N N . LYS B 1 46 ? 78.25231 24.61878 2.76396 1.000 18.43921 46 LYS B N 1
ATOM 1270 C CA . LYS B 1 46 ? 79.06957 25.71843 2.26421 1.000 22.02296 46 LYS B CA 1
ATOM 1271 C C . LYS B 1 46 ? 80.37636 25.20520 1.67530 1.000 21.33245 46 LYS B C 1
ATOM 1272 O O . LYS B 1 46 ? 80.79625 25.64031 0.59873 1.000 20.24430 46 LYS B O 1
ATOM 1278 N N . GLN B 1 47 ? 81.03892 24.28203 2.37629 1.000 22.37754 47 GLN B N 1
ATOM 1279 C CA . GLN B 1 47 ? 82.31004 23.75068 1.89156 1.000 22.85236 47 GLN B CA 1
ATOM 1280 C C . GLN B 1 47 ? 82.13465 23.03045 0.55834 1.000 22.84737 47 GLN B C 1
ATOM 1281 O O . GLN B 1 47 ? 82.91048 23.24037 -0.38499 1.000 22.79725 47 GLN B O 1
ATOM 1287 N N . GLU B 1 48 ? 81.10065 22.19108 0.45110 1.000 22.25609 48 GLU B N 1
ATOM 1288 C CA . GLU B 1 48 ? 80.90021 21.44900 -0.79088 1.000 25.86204 48 GLU B CA 1
ATOM 1289 C C . GLU B 1 48 ? 80.48216 22.37350 -1.93023 1.000 21.30063 48 GLU B C 1
ATOM 1290 O O . GLU B 1 48 ? 80.91249 22.18968 -3.07815 1.000 21.45617 48 GLU B O 1
ATOM 1296 N N . SER B 1 49 ? 79.66329 23.38692 -1.63182 1.000 17.74805 49 SER B N 1
ATOM 1297 C CA . SER B 1 49 ? 79.26541 24.34109 -2.66019 1.000 17.88203 49 SER B CA 1
ATOM 1298 C C . SER B 1 49 ? 80.45301 25.16745 -3.13452 1.000 20.20223 49 SER B C 1
ATOM 1299 O O . SER B 1 49 ? 80.56827 25.46560 -4.32679 1.000 19.66432 49 SER B O 1
ATOM 1302 N N . GLN B 1 50 ? 81.35097 25.53768 -2.21801 1.000 19.95118 50 GLN B N 1
ATOM 1303 C CA . GLN B 1 50 ? 82.56412 26.24970 -2.60632 1.000 21.24737 50 GLN B CA 1
ATOM 1304 C C . GLN B 1 50 ? 83.45232 25.38322 -3.48818 1.000 23.29196 50 GLN B C 1
ATOM 1305 O O . GLN B 1 50 ? 84.01590 25.86268 -4.48006 1.000 22.77089 50 GLN B O 1
ATOM 1311 N N . LYS B 1 51 ? 83.60858 24.10921 -3.12308 1.000 24.35244 51 LYS B N 1
ATOM 1312 C CA . LYS B 1 51 ? 84.36624 23.17548 -3.95144 1.000 22.61458 51 LYS B CA 1
ATOM 1313 C C . LYS B 1 51 ? 83.79809 23.11022 -5.36785 1.000 23.98795 51 LYS B C 1
ATOM 1314 O O . LYS B 1 51 ? 84.53541 23.23936 -6.35749 1.000 23.64984 51 LYS B O 1
ATOM 1320 N N . ALA B 1 52 ? 82.47995 22.91245 -5.48066 1.000 23.81737 52 ALA B N 1
ATOM 1321 C CA . ALA B 1 52 ? 81.84720 22.83992 -6.79653 1.000 22.47581 52 ALA B CA 1
ATOM 1322 C C . ALA B 1 52 ? 82.01236 24.14667 -7.56554 1.000 21.24511 52 ALA B C 1
ATOM 1323 O O . ALA B 1 52 ? 82.27281 24.13586 -8.77422 1.000 24.78755 52 ALA B O 1
ATOM 1325 N N . PHE B 1 53 ? 81.84684 25.28157 -6.88238 1.000 21.15954 53 PHE B N 1
ATOM 1326 C CA . PHE B 1 53 ? 82.00512 26.58653 -7.51684 1.000 20.40209 53 PHE B CA 1
ATOM 1327 C C . PHE B 1 53 ? 83.40313 26.75873 -8.09612 1.000 22.96863 53 PHE B C 1
ATOM 1328 O O . PHE B 1 53 ? 83.56172 27.16792 -9.25347 1.000 22.87900 53 PHE B O 1
ATOM 1336 N N . ASP B 1 54 ? 84.43218 26.45455 -7.30097 1.000 20.58546 54 ASP B N 1
ATOM 1337 C CA . ASP B 1 54 ? 85.80264 26.59415 -7.78356 1.000 22.94703 54 ASP B CA 1
ATOM 1338 C C . ASP B 1 54 ? 86.06260 25.67483 -8.96982 1.000 25.38915 54 ASP B C 1
ATOM 1339 O O . ASP B 1 54 ? 86.67246 26.08745 -9.96813 1.000 26.33518 54 ASP B O 1
ATOM 1344 N N . ALA B 1 55 ? 85.58547 24.42906 -8.88911 1.000 25.59273 55 ALA B N 1
ATOM 1345 C CA . ALA B 1 55 ? 85.82053 23.48534 -9.97641 1.000 27.00162 55 ALA B CA 1
ATOM 1346 C C . ALA B 1 55 ? 85.14506 23.93950 -11.26496 1.000 26.36867 55 ALA B C 1
ATOM 1347 O O . ALA B 1 55 ? 85.74924 23.88871 -12.34383 1.000 26.49662 55 ALA B O 1
ATOM 1349 N N . ILE B 1 56 ? 83.89616 24.40246 -11.17404 1.000 24.31376 56 ILE B N 1
ATOM 1350 C CA . ILE B 1 56 ? 83.18407 24.80567 -12.38178 1.000 23.43954 56 ILE B CA 1
ATOM 1351 C C . ILE B 1 56 ? 83.76484 26.09532 -12.95128 1.000 22.62168 56 ILE B C 1
ATOM 1352 O O . ILE B 1 56 ? 83.79601 26.27701 -14.17374 1.000 23.82935 56 ILE B O 1
ATOM 1357 N N . ASN B 1 57 ? 84.23474 27.00899 -12.09599 1.000 22.87404 57 ASN B N 1
ATOM 1358 C CA A ASN B 1 57 ? 84.94241 28.18911 -12.59085 0.478 24.76852 57 ASN B CA 1
ATOM 1359 C CA B ASN B 1 57 ? 84.92938 28.18757 -12.60327 0.522 24.70895 57 ASN B CA 1
ATOM 1360 C C . ASN B 1 57 ? 86.17660 27.78573 -13.38435 1.000 24.74763 57 ASN B C 1
ATOM 1361 O O . ASN B 1 57 ? 86.42770 28.30197 -14.48539 1.000 26.79499 57 ASN B O 1
ATOM 1370 N N . LYS B 1 58 ? 86.96555 26.86363 -12.82783 1.000 24.44781 58 LYS B N 1
ATOM 1371 C CA . LYS B 1 58 ? 88.14742 26.36900 -13.52599 1.000 32.08317 58 LYS B CA 1
ATOM 1372 C C . LYS B 1 58 ? 87.77049 25.74019 -14.86358 1.000 28.49950 58 LYS B C 1
ATOM 1373 O O . LYS B 1 58 ? 88.45911 25.93982 -15.87304 1.000 27.25767 58 LYS B O 1
ATOM 1379 N N . ILE B 1 59 ? 86.66423 24.99437 -14.89049 1.000 24.50542 59 ILE B N 1
ATOM 1380 C CA . ILE B 1 59 ? 86.22247 24.33938 -16.11971 1.000 22.34072 59 ILE B CA 1
ATOM 1381 C C . ILE B 1 59 ? 85.82083 25.37119 -17.16876 1.000 23.05824 59 ILE B C 1
ATOM 1382 O O . ILE B 1 59 ? 86.16566 25.24510 -18.34988 1.000 22.20861 59 ILE B O 1
ATOM 1387 N N . VAL B 1 60 ? 85.05201 26.38413 -16.76115 1.000 24.32756 60 VAL B N 1
ATOM 1388 C CA . VAL B 1 60 ? 84.64016 27.43659 -17.68843 1.000 21.32438 60 VAL B CA 1
ATOM 1389 C C . VAL B 1 60 ? 85.85939 28.13157 -18.27973 1.000 23.12523 60 VAL B C 1
ATOM 1390 O O . VAL B 1 60 ? 85.93051 28.37428 -19.49432 1.000 23.86464 60 VAL B O 1
ATOM 1394 N N . ASP B 1 61 ? 86.84497 28.44978 -17.43487 1.000 22.43372 61 ASP B N 1
ATOM 1395 C CA . ASP B 1 61 ? 88.04165 29.12106 -17.93445 1.000 31.80147 61 ASP B CA 1
ATOM 1396 C C . ASP B 1 61 ? 88.83017 28.22040 -18.88012 1.000 31.54455 61 ASP B C 1
ATOM 1397 O O . ASP B 1 61 ? 89.36526 28.69116 -19.89153 1.000 31.14178 61 ASP B O 1
ATOM 1402 N N . ALA B 1 62 ? 88.90641 26.92171 -18.57581 1.000 26.89053 62 ALA B N 1
ATOM 1403 C CA . ALA B 1 62 ? 89.62403 26.00172 -19.45343 1.000 30.53708 62 ALA B CA 1
ATOM 1404 C C . ALA B 1 62 ? 88.92815 25.86291 -20.80324 1.000 27.59515 62 ALA B C 1
ATOM 1405 O O . ALA B 1 62 ? 89.59174 25.81307 -21.84551 1.000 27.80752 62 ALA B O 1
ATOM 1407 N N . PHE B 1 63 ? 87.59346 25.79875 -20.80548 1.000 24.85174 63 PHE B N 1
ATOM 1408 C CA . PHE B 1 63 ? 86.85693 25.75120 -22.06652 1.000 24.86084 63 PHE B CA 1
ATOM 1409 C C . PHE B 1 63 ? 87.09928 27.01272 -22.88394 1.000 27.98313 63 PHE B C 1
ATOM 1410 O O . PHE B 1 63 ? 87.31701 26.94682 -24.10386 1.000 28.01693 63 PHE B O 1
ATOM 1418 N N . ALA B 1 64 ? 87.04540 28.17483 -22.22615 1.000 28.00324 64 ALA B N 1
ATOM 1419 C CA . ALA B 1 64 ? 87.28784 29.43387 -22.92077 1.000 30.85362 64 ALA B CA 1
ATOM 1420 C C . ALA B 1 64 ? 88.68967 29.47535 -23.51644 1.000 34.87370 64 ALA B C 1
ATOM 1421 O O . ALA B 1 64 ? 88.87110 29.90565 -24.66036 1.000 38.58616 64 ALA B O 1
ATOM 1423 N N . GLU B 1 65 ? 89.69377 29.02578 -22.75828 1.000 38.64313 65 GLU B N 1
ATOM 1424 C CA . GLU B 1 65 ? 91.06184 29.02250 -23.26912 1.000 40.58084 65 GLU B CA 1
ATOM 1425 C C . GLU B 1 65 ? 91.22139 28.05500 -24.43509 1.000 40.80709 65 GLU B C 1
ATOM 1426 O O . GLU B 1 65 ? 91.91173 28.36521 -25.41389 1.000 42.75114 65 GLU B O 1
ATOM 1432 N N . ASN B 1 66 ? 90.60333 26.87493 -24.34345 1.000 40.99728 66 ASN B N 1
ATOM 1433 C CA . ASN B 1 66 ? 90.61220 25.94060 -25.46380 1.000 37.92676 66 ASN B CA 1
ATOM 1434 C C . ASN B 1 66 ? 90.06107 26.59294 -26.72514 1.000 37.84420 66 ASN B C 1
ATOM 1435 O O . ASN B 1 66 ? 90.70964 26.58505 -27.77798 1.000 38.23836 66 ASN B O 1
ATOM 1440 N N . ASN B 1 67 ? 88.85489 27.15858 -26.63942 1.000 36.21763 67 ASN B N 1
ATOM 1441 C CA . ASN B 1 67 ? 88.23939 27.74011 -27.82867 1.000 33.68174 67 ASN B CA 1
ATOM 1442 C C . ASN B 1 67 ? 88.93829 29.01200 -28.29566 1.000 38.70905 67 ASN B C 1
ATOM 1443 O O . ASN B 1 67 ? 88.80033 29.37938 -29.46745 1.000 41.56522 67 ASN B O 1
ATOM 1448 N N . LYS B 1 68 ? 89.67815 29.69225 -27.41501 1.000 40.85650 68 LYS B N 1
ATOM 1449 C CA . LYS B 1 68 ? 90.41847 30.87787 -27.83508 1.000 44.60412 68 LYS B CA 1
ATOM 1450 C C . LYS B 1 68 ? 91.46480 30.54964 -28.89118 1.000 44.48792 68 LYS B C 1
ATOM 1451 O O . LYS B 1 68 ? 91.75341 31.38540 -29.75539 1.000 46.19361 68 LYS B O 1
ATOM 1457 N N . ALA B 1 69 ? 92.05423 29.35234 -28.82745 1.000 41.88273 69 ALA B N 1
ATOM 1458 C CA . ALA B 1 69 ? 93.01582 28.93565 -29.84275 1.000 44.20885 69 ALA B CA 1
ATOM 1459 C C . ALA B 1 69 ? 92.41758 28.98183 -31.24341 1.000 44.43790 69 ALA B C 1
ATOM 1460 O O . ALA B 1 69 ? 93.13219 29.26753 -32.21055 1.000 42.14345 69 ALA B O 1
ATOM 1462 N N . ASP B 1 70 ? 91.12228 28.68309 -31.37138 1.000 47.71317 70 ASP B N 1
ATOM 1463 C CA . ASP B 1 70 ? 90.40478 28.74900 -32.64608 1.000 48.21556 70 ASP B CA 1
ATOM 1464 C C . ASP B 1 70 ? 90.99914 27.74946 -33.63886 1.000 49.77886 70 ASP B C 1
ATOM 1465 O O . ASP B 1 70 ? 91.09988 28.00797 -34.83934 1.000 46.90287 70 ASP B O 1
ATOM 1470 N N . ILE B 1 71 ? 91.38801 26.58836 -33.12389 1.000 52.94748 71 ILE B N 1
ATOM 1471 C CA . ILE B 1 71 ? 91.94118 25.50679 -33.92982 1.000 60.57255 71 ILE B CA 1
ATOM 1472 C C . ILE B 1 71 ? 90.81177 24.64597 -34.47786 1.000 65.29797 71 ILE B C 1
ATOM 1473 O O . ILE B 1 71 ? 89.96106 24.16422 -33.72063 1.000 61.84767 71 ILE B O 1
ATOM 1478 N N . LYS B 1 72 ? 90.79160 24.47497 -35.79883 1.000 71.40682 72 LYS B N 1
ATOM 1479 C CA . LYS B 1 72 ? 89.72552 23.73634 -36.46106 1.000 75.27056 72 LYS B CA 1
ATOM 1480 C C . LYS B 1 72 ? 89.61948 22.32838 -35.87852 1.000 75.61632 72 LYS B C 1
ATOM 1481 O O . LYS B 1 72 ? 90.59383 21.77536 -35.36872 1.000 75.47956 72 LYS B O 1
ATOM 1487 N N . ASP B 1 73 ? 88.39806 21.78360 -35.92040 1.000 75.72089 73 ASP B N 1
ATOM 1488 C CA . ASP B 1 73 ? 87.94806 20.46466 -35.45733 1.000 79.32890 73 ASP B CA 1
ATOM 1489 C C . ASP B 1 73 ? 88.30891 20.16060 -34.00386 1.000 71.83483 73 ASP B C 1
ATOM 1490 O O . ASP B 1 73 ? 88.17568 19.01356 -33.56308 1.000 72.10781 73 ASP B O 1
ATOM 1495 N N . LYS B 1 74 ? 88.78912 21.15575 -33.25377 1.000 64.61721 74 LYS B N 1
ATOM 1496 C CA . LYS B 1 74 ? 89.05169 20.98810 -31.82064 1.000 61.59971 74 LYS B CA 1
ATOM 1497 C C . LYS B 1 74 ? 88.43465 22.16039 -31.05655 1.000 53.46656 74 LYS B C 1
ATOM 1498 O O . LYS B 1 74 ? 89.10560 22.96074 -30.40447 1.000 48.74605 74 LYS B O 1
ATOM 1504 N N . LYS B 1 75 ? 87.10864 22.23304 -31.14274 1.000 49.14581 75 LYS B N 1
ATO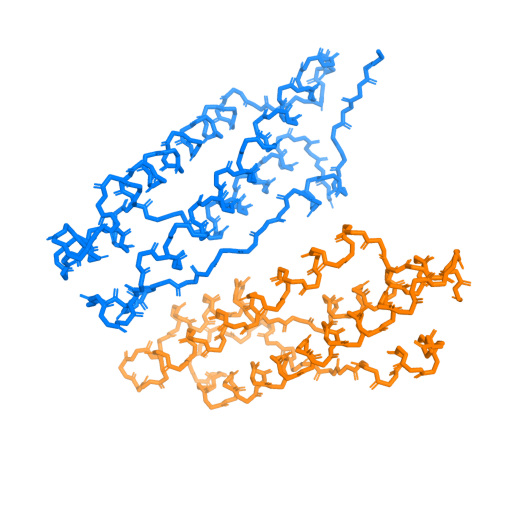M 1505 C CA . LYS B 1 75 ? 86.31715 23.32000 -30.58923 1.000 45.57127 75 LYS B CA 1
ATOM 1506 C C . LYS B 1 75 ? 85.26343 22.76363 -29.64422 1.000 41.79706 75 LYS B C 1
ATOM 1507 O O . LYS B 1 75 ? 84.58148 21.78868 -29.97596 1.000 38.51910 75 LYS B O 1
ATOM 1513 N N . ILE B 1 76 ? 85.12410 23.38649 -28.47532 1.000 37.78272 76 ILE B N 1
ATOM 1514 C CA . ILE B 1 76 ? 83.96171 23.12870 -27.63594 1.000 34.45070 76 ILE B CA 1
ATOM 1515 C C . ILE B 1 76 ? 82.74757 23.79599 -28.26916 1.000 28.84320 76 ILE B C 1
ATOM 1516 O O . ILE B 1 76 ? 82.78043 24.98681 -28.60740 1.000 31.66343 76 ILE B O 1
ATOM 1521 N N . SER B 1 77 ? 81.67118 23.03051 -28.44104 1.000 23.87559 77 SER B N 1
ATOM 1522 C CA . SER B 1 77 ? 80.47063 23.56481 -29.07115 1.000 25.18467 77 SER B CA 1
ATOM 1523 C C . SER B 1 77 ? 79.86671 24.67786 -28.22151 1.000 26.85944 77 SER B C 1
ATOM 1524 O O . SER B 1 77 ? 80.04028 24.72263 -27.00065 1.000 22.11538 77 SER B O 1
ATOM 1527 N N . ASP B 1 78 ? 79.15798 25.59507 -28.88775 1.000 22.13746 78 ASP B N 1
ATOM 1528 C CA . ASP B 1 78 ? 78.50141 26.68343 -28.16998 1.000 25.92127 78 ASP B CA 1
ATOM 1529 C C . ASP B 1 78 ? 77.48717 26.15982 -27.16215 1.000 22.75604 78 ASP B C 1
ATOM 1530 O O . ASP B 1 78 ? 77.30797 26.75889 -26.09560 1.000 20.71175 78 ASP B O 1
ATOM 1535 N N . SER B 1 79 ? 76.82069 25.04597 -27.47746 1.000 23.59451 79 SER B N 1
ATOM 1536 C CA . SER B 1 79 ? 75.88491 24.44675 -26.53080 1.000 22.41837 79 SER B CA 1
ATOM 1537 C C . SER B 1 79 ? 76.59970 23.97330 -25.27018 1.000 19.03144 79 SER B C 1
ATOM 1538 O O . SER B 1 79 ? 76.09606 24.15619 -24.15634 1.000 20.59931 79 SER B O 1
ATOM 1541 N N . THR B 1 80 ? 77.77308 23.35603 -25.42369 1.000 20.31524 80 THR B N 1
ATOM 1542 C CA . THR B 1 80 ? 78.52634 22.90911 -24.25529 1.000 22.01738 80 THR B CA 1
ATOM 1543 C C . THR B 1 80 ? 79.03234 24.09417 -23.43872 1.000 18.78749 80 THR B C 1
ATOM 1544 O O . THR B 1 80 ? 79.03595 24.04798 -22.20221 1.000 21.84183 80 THR B O 1
ATOM 1548 N N . ILE B 1 81 ? 79.46742 25.16151 -24.11299 1.000 20.28610 81 ILE B N 1
ATOM 1549 C CA . ILE B 1 81 ? 79.85820 26.38533 -23.41461 1.000 19.10194 81 ILE B CA 1
ATOM 1550 C C . ILE B 1 81 ? 78.68804 26.92523 -22.59902 1.000 19.69804 81 ILE B C 1
ATOM 1551 O O . ILE B 1 81 ? 78.84345 27.32119 -21.43570 1.000 21.75860 81 ILE B O 1
ATOM 1556 N N . ALA B 1 82 ? 77.49742 26.95745 -23.20548 1.000 19.75903 82 ALA B N 1
ATOM 1557 C CA . ALA B 1 82 ? 76.31515 27.44503 -22.50138 1.000 21.74936 82 ALA B CA 1
ATOM 1558 C C . ALA B 1 82 ? 75.96694 26.55203 -21.31701 1.000 19.87111 82 ALA B C 1
ATOM 1559 O O . ALA B 1 82 ? 75.56215 27.04397 -20.25796 1.000 16.83456 82 ALA B O 1
ATOM 1561 N N . ALA B 1 83 ? 76.09911 25.23431 -21.48241 1.000 20.47825 83 ALA B N 1
ATOM 1562 C CA . ALA B 1 83 ? 75.84258 24.32382 -20.37108 1.000 18.73446 83 ALA B CA 1
ATOM 1563 C C . ALA B 1 83 ? 76.82229 24.56540 -19.23024 1.000 14.59351 83 ALA B C 1
ATOM 1564 O O . ALA B 1 83 ? 76.44287 24.52449 -18.05314 1.000 14.21971 83 ALA B O 1
ATOM 1566 N N . ALA B 1 84 ? 78.08851 24.82770 -19.56112 1.000 13.86545 84 ALA B N 1
ATOM 1567 C CA . ALA B 1 84 ? 79.07098 25.13090 -18.52581 1.000 17.25159 84 ALA B CA 1
ATOM 1568 C C . ALA B 1 84 ? 78.72454 26.42722 -17.80408 1.000 17.47890 84 ALA B C 1
ATOM 1569 O O . ALA B 1 84 ? 78.83585 26.51180 -16.57493 1.000 16.03918 84 ALA B O 1
ATOM 1571 N N . ASN B 1 85 ? 78.30008 27.44955 -18.55284 1.000 19.11350 85 ASN B N 1
ATOM 1572 C CA . ASN B 1 85 ? 77.90099 28.70863 -17.92536 1.000 20.32053 85 ASN B CA 1
ATOM 1573 C C . ASN B 1 85 ? 76.68774 28.51975 -17.01751 1.000 16.83061 85 ASN B C 1
ATOM 1574 O O . ASN B 1 85 ? 76.61745 29.10563 -15.92827 1.000 15.74622 85 ASN B O 1
ATOM 1579 N N . ASN B 1 86 ? 75.71910 27.70750 -17.44990 1.000 17.25496 86 ASN B N 1
ATOM 1580 C CA . ASN B 1 86 ? 74.54187 27.45613 -16.62232 1.000 14.61462 86 ASN B CA 1
ATOM 1581 C C . ASN B 1 86 ? 74.90674 26.69741 -15.35327 1.000 13.03877 86 ASN B C 1
ATOM 1582 O O . ASN B 1 86 ? 74.38087 26.99466 -14.27388 1.000 14.01361 86 ASN B O 1
ATOM 1587 N N . LEU B 1 87 ? 75.80330 25.71401 -15.45845 1.000 13.71860 87 LEU B N 1
ATOM 1588 C CA . LEU B 1 87 ? 76.24868 25.00948 -14.26062 1.000 13.28220 87 LEU B CA 1
ATOM 1589 C C . LEU B 1 87 ? 77.01452 25.94206 -13.32870 1.000 14.63052 87 LEU B C 1
ATOM 1590 O O . LEU B 1 87 ? 76.90760 25.82900 -12.10055 1.000 13.47548 87 LEU B O 1
ATOM 1595 N N . LYS B 1 88 ? 77.78711 26.87455 -13.89256 1.000 15.89114 88 LYS B N 1
ATOM 1596 C CA . LYS B 1 88 ? 78.46277 27.86879 -13.06511 1.000 14.61261 88 LYS B CA 1
ATOM 1597 C C . LYS B 1 88 ? 77.45633 28.72459 -12.30827 1.000 16.34375 88 LYS B C 1
ATOM 1598 O O . LYS B 1 88 ? 77.60817 28.96308 -11.10536 1.000 14.93060 88 LYS B O 1
ATOM 1604 N N . THR B 1 89 ? 76.41716 29.19603 -13.00136 1.000 16.21624 89 THR B N 1
ATOM 1605 C CA . THR B 1 89 ? 75.38178 29.97840 -12.32968 1.000 15.30776 89 THR B CA 1
ATOM 1606 C C . THR B 1 89 ? 74.69362 29.16041 -11.24018 1.000 12.99638 89 THR B C 1
ATOM 1607 O O . THR B 1 89 ? 74.37726 29.68514 -10.16606 1.000 11.85505 89 THR B O 1
ATOM 1611 N N . LYS B 1 90 ? 74.44184 27.87492 -11.50379 1.000 14.88712 90 LYS B N 1
ATOM 1612 C CA . LYS B 1 90 ? 73.84177 27.01470 -10.48587 1.000 12.58391 90 LYS B CA 1
ATOM 1613 C C . LYS B 1 90 ? 74.73311 26.91162 -9.25252 1.000 13.75831 90 LYS B C 1
ATOM 1614 O O . LYS B 1 90 ? 74.24584 26.97242 -8.11563 1.000 11.39270 90 LYS B O 1
ATOM 1620 N N . ALA B 1 91 ? 76.03980 26.72368 -9.45680 1.000 15.24448 91 ALA B N 1
ATOM 1621 C CA . ALA B 1 91 ? 76.95853 26.65946 -8.32364 1.000 12.87505 91 ALA B CA 1
ATOM 1622 C C . ALA B 1 91 ? 76.96026 27.97244 -7.54844 1.000 15.82113 91 ALA B C 1
ATOM 1623 O O . ALA B 1 91 ? 76.97354 27.97324 -6.30686 1.000 16.15998 91 ALA B O 1
ATOM 1625 N N . ASP B 1 92 ? 76.94697 29.10115 -8.26830 1.000 15.89951 92 ASP B N 1
ATOM 1626 C CA A ASP B 1 92 ? 76.87134 30.39297 -7.59992 0.586 16.94672 92 ASP B CA 1
ATOM 1627 C CA B ASP B 1 92 ? 76.84662 30.41287 -7.62816 0.414 17.08626 92 ASP B CA 1
ATOM 1628 C C . ASP B 1 92 ? 75.60468 30.49531 -6.75385 1.000 16.26862 92 ASP B C 1
ATOM 1629 O O . ASP B 1 92 ? 75.65693 30.95592 -5.60965 1.000 14.34666 92 ASP B O 1
ATOM 1638 N N . ASN B 1 93 ? 74.46772 30.06635 -7.30473 1.000 14.14289 93 ASN B N 1
ATOM 1639 C CA . ASN B 1 93 ? 73.20348 30.16101 -6.58223 1.000 15.67897 93 ASN B CA 1
ATOM 1640 C C . ASN B 1 93 ? 73.20597 29.27520 -5.34506 1.000 16.07009 93 ASN B C 1
ATOM 1641 O O . ASN B 1 93 ? 72.67798 29.66268 -4.29814 1.000 15.36381 93 ASN B O 1
ATOM 1646 N N . ALA B 1 94 ? 73.79771 28.08327 -5.44245 1.000 14.58705 94 ALA B N 1
ATOM 1647 C CA . ALA B 1 94 ? 73.87098 27.20379 -4.27826 1.000 17.54116 94 ALA B CA 1
ATOM 1648 C C . ALA B 1 94 ? 74.71987 27.82849 -3.17659 1.000 16.41746 94 ALA B C 1
ATOM 1649 O O . ALA B 1 94 ? 74.33149 27.83872 -1.99654 1.000 16.72240 94 ALA B O 1
ATOM 1651 N N . LEU B 1 95 ? 75.88876 28.36022 -3.54941 1.000 13.37794 95 LEU B N 1
ATOM 1652 C CA . LEU B 1 95 ? 76.75045 29.00769 -2.56546 1.000 16.16925 95 LEU B CA 1
ATOM 1653 C C . LEU B 1 95 ? 76.05557 30.20881 -1.93191 1.000 16.93685 95 LEU B C 1
ATOM 1654 O O . LEU B 1 95 ? 76.13729 30.41467 -0.71354 1.000 15.89866 95 LEU B O 1
ATOM 1659 N N . LYS B 1 96 ? 75.35994 31.00760 -2.74642 1.000 17.11751 96 LYS B N 1
ATOM 1660 C CA . LYS B 1 96 ? 74.62008 32.15503 -2.23020 1.000 19.52144 96 LYS B CA 1
ATOM 1661 C C . LYS B 1 96 ? 73.52055 31.72246 -1.26871 1.000 18.13716 96 LYS B C 1
ATOM 1662 O O . LYS B 1 96 ? 73.31703 32.35284 -0.22663 1.000 16.47416 96 LYS B O 1
ATOM 1668 N N . PHE B 1 97 ? 72.78644 30.66332 -1.61605 1.000 16.38066 97 PHE B N 1
ATOM 1669 C CA . PHE B 1 97 ? 71.72893 30.15456 -0.74822 1.000 13.46573 97 PHE B CA 1
ATOM 1670 C C . PHE B 1 97 ? 72.28472 29.76134 0.61482 1.000 16.16668 97 PHE B C 1
ATOM 1671 O O . PHE B 1 97 ? 71.74894 30.15705 1.66271 1.000 19.55493 97 PHE B O 1
ATOM 1679 N N . VAL B 1 98 ? 73.38316 29.00089 0.61856 1.000 13.28514 98 VAL B N 1
ATOM 1680 C CA . VAL B 1 98 ? 73.96621 28.56619 1.88664 1.000 16.21134 98 VAL B CA 1
ATOM 1681 C C . VAL B 1 98 ? 74.45335 29.76733 2.68847 1.000 18.17382 98 VAL B C 1
ATOM 1682 O O . VAL B 1 98 ? 74.18492 29.88117 3.89056 1.000 21.51609 98 VAL B O 1
ATOM 1686 N N . ASN B 1 99 ? 75.18485 30.67807 2.03807 1.000 15.16656 99 ASN B N 1
ATOM 1687 C CA . ASN B 1 99 ? 75.68665 31.85941 2.73525 1.000 19.48193 99 ASN B CA 1
ATOM 1688 C C . ASN B 1 99 ? 74.55007 32.68240 3.33345 1.000 22.76728 99 ASN B C 1
ATOM 1689 O O . ASN B 1 99 ? 74.66800 33.19476 4.45290 1.000 23.61755 99 ASN B O 1
ATOM 1694 N N . GLU B 1 100 ? 73.44394 32.82904 2.59889 1.000 20.34273 100 GLU B N 1
ATOM 1695 C CA . GLU B 1 100 ? 72.33420 33.64202 3.08296 1.000 20.11898 100 GLU B CA 1
ATOM 1696 C C . GLU B 1 100 ? 71.56176 32.95926 4.20366 1.000 20.26936 100 GLU B C 1
ATOM 1697 O O . GLU B 1 100 ? 70.93031 33.64433 5.01620 1.000 19.04917 100 GLU B O 1
ATOM 1703 N N . ASN B 1 101 ? 71.59049 31.62676 4.27491 1.000 19.48854 101 ASN B N 1
ATOM 1704 C CA . ASN B 1 101 ? 70.74062 30.91687 5.22559 1.000 16.90969 101 ASN B CA 1
ATOM 1705 C C . ASN B 1 101 ? 71.53979 30.07164 6.21557 1.000 18.04535 101 ASN B C 1
ATOM 1706 O O . ASN B 1 101 ? 71.02232 29.09341 6.75638 1.000 18.12645 101 ASN B O 1
ATOM 1711 N N . ALA B 1 102 ? 72.79420 30.44689 6.48137 1.000 14.38796 102 ALA B N 1
ATOM 1712 C CA . ALA B 1 102 ? 73.66947 29.60609 7.29354 1.000 17.47960 102 ALA B CA 1
ATOM 1713 C C . ALA B 1 102 ? 73.34758 29.64759 8.78473 1.000 18.46958 102 ALA B C 1
ATOM 1714 O O . ALA B 1 102 ? 73.70393 28.70533 9.50211 1.000 18.47880 102 ALA B O 1
ATOM 1716 N N . SER B 1 103 ? 72.69204 30.70198 9.26688 1.000 18.80841 103 SER B N 1
ATOM 1717 C CA . SER B 1 103 ? 72.50836 30.88874 10.70090 1.000 19.71036 103 SER B CA 1
ATOM 1718 C C . SER B 1 103 ? 71.58464 29.82306 11.29191 1.000 21.06966 103 SER B C 1
ATOM 1719 O O . SER B 1 103 ? 70.85785 29.12262 10.58177 1.000 20.23649 103 SER B O 1
ATOM 1722 N N . VAL B 1 104 ? 71.63006 29.70658 12.62428 1.000 22.35006 104 VAL B N 1
ATOM 1723 C CA . VAL B 1 104 ? 70.72763 28.80589 13.34150 1.000 24.48777 104 VAL B CA 1
ATOM 1724 C C . VAL B 1 104 ?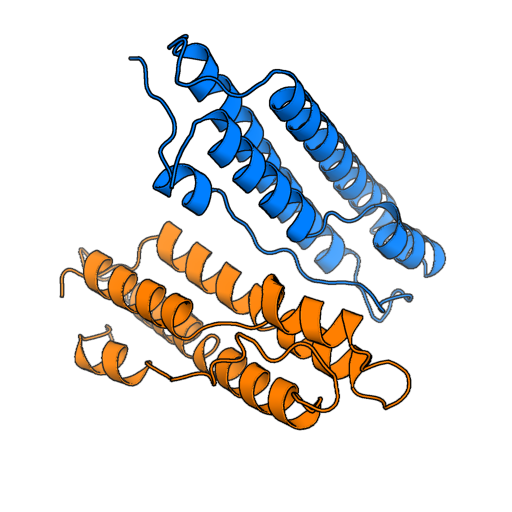 69.27036 29.15742 13.07170 1.000 22.02586 104 VAL B C 1
ATOM 1725 O O . VAL B 1 104 ? 68.40419 28.27410 13.05294 1.000 21.76530 104 VAL B O 1
ATOM 1729 N N . THR B 1 105 ? 68.97153 30.44028 12.85377 1.000 22.17141 105 THR B N 1
ATOM 1730 C CA . THR B 1 105 ? 67.58895 30.84126 12.61693 1.000 22.35253 105 THR B CA 1
ATOM 1731 C C . THR B 1 105 ? 67.12588 30.43319 11.22345 1.000 22.82023 105 THR B C 1
ATOM 1732 O O . THR B 1 105 ? 65.99062 29.97416 11.04997 1.000 21.65656 105 THR B O 1
ATOM 1736 N N . ASN B 1 106 ? 67.99560 30.57386 10.22159 1.000 20.13152 106 ASN B N 1
ATOM 1737 C CA . ASN B 1 106 ? 67.60203 30.39307 8.83040 1.000 21.79462 106 ASN B CA 1
ATOM 1738 C C . ASN B 1 106 ? 67.87221 28.99762 8.28149 1.000 23.98462 106 ASN B C 1
ATOM 1739 O O . ASN B 1 106 ? 67.20265 28.59167 7.32530 1.000 25.75717 106 ASN B O 1
ATOM 1744 N N . TRP B 1 107 ? 68.82217 28.25288 8.84946 1.000 21.44572 107 TRP B N 1
ATOM 1745 C CA . TRP B 1 107 ? 69.14409 26.91386 8.35059 1.000 19.84632 107 TRP B CA 1
ATOM 1746 C C . TRP B 1 107 ? 68.16047 25.91707 8.95851 1.000 22.74432 107 TRP B C 1
ATOM 1747 O O . TRP B 1 107 ? 68.45353 25.19684 9.91641 1.000 24.14724 107 TRP B O 1
ATOM 1758 N N . THR B 1 108 ? 66.96871 25.87554 8.37399 1.000 21.71217 108 THR B N 1
ATOM 1759 C CA . THR B 1 108 ? 65.89350 25.00726 8.82682 1.000 27.43899 108 THR B CA 1
ATOM 1760 C C . THR B 1 108 ? 65.83717 23.73870 7.98181 1.000 27.41581 108 THR B C 1
ATOM 1761 O O . THR B 1 108 ? 66.50553 23.61291 6.95312 1.000 25.85588 108 THR B O 1
ATOM 1765 N N . ASP B 1 109 ? 65.02642 22.78183 8.44498 1.000 27.05797 109 ASP B N 1
ATOM 1766 C CA . ASP B 1 109 ? 64.83924 21.54100 7.69823 1.000 23.09805 109 ASP B CA 1
ATOM 1767 C C . ASP B 1 109 ? 64.32208 21.81464 6.29094 1.000 23.07434 109 ASP B C 1
ATOM 1768 O O . ASP B 1 109 ? 64.75338 21.16981 5.32771 1.000 26.56049 109 ASP B O 1
ATOM 1773 N N . ASP B 1 110 ? 63.39280 22.76530 6.15382 1.000 22.85597 110 ASP B N 1
ATOM 1774 C CA . ASP B 1 110 ? 62.86973 23.10744 4.83491 1.000 26.70184 110 ASP B CA 1
ATOM 1775 C C . ASP B 1 110 ? 63.97572 23.61305 3.91926 1.000 25.52118 110 ASP B C 1
ATOM 1776 O O . ASP B 1 110 ? 64.05372 23.22201 2.74849 1.000 26.00120 110 ASP B O 1
ATOM 1781 N N . ARG B 1 111 ? 64.84997 24.47507 4.43902 1.000 25.08933 111 ARG B N 1
ATOM 1782 C CA . ARG B 1 111 ? 65.93677 24.99584 3.62061 1.000 25.16957 111 ARG B CA 1
ATOM 1783 C C . ARG B 1 111 ? 66.98010 23.92589 3.32523 1.000 26.98154 111 ARG B C 1
ATOM 1784 O O . ARG B 1 111 ? 67.55936 23.91815 2.23451 1.000 23.19566 111 ARG B O 1
ATOM 1792 N N . VAL B 1 112 ? 67.22168 23.01097 4.26785 1.000 24.05060 112 VAL B N 1
ATOM 1793 C CA . VAL B 1 112 ? 68.10906 21.87996 3.99906 1.000 23.60224 112 VAL B CA 1
ATOM 1794 C C . VAL B 1 112 ? 67.56614 21.04200 2.84756 1.000 25.48099 112 VAL B C 1
ATOM 1795 O O . VAL B 1 112 ? 68.30109 20.66699 1.92474 1.000 21.65786 112 VAL B O 1
ATOM 1799 N N . GLN B 1 113 ? 66.26991 20.72393 2.89462 1.000 23.32553 113 GLN B N 1
ATOM 1800 C CA . GLN B 1 113 ? 65.66189 19.92436 1.83581 1.000 24.16836 113 GLN B CA 1
ATOM 1801 C C . GLN B 1 113 ? 65.68971 20.66105 0.50289 1.000 27.11874 113 GLN B C 1
ATOM 1802 O O . GLN B 1 113 ? 65.93412 20.05274 -0.54638 1.000 28.32073 113 GLN B O 1
ATOM 1808 N N . ASP B 1 114 ? 65.44057 21.97230 0.52525 1.000 24.49823 114 ASP B N 1
ATOM 1809 C CA . ASP B 1 114 ? 65.51798 22.76757 -0.69564 1.000 23.54165 114 ASP B CA 1
ATOM 1810 C C . ASP B 1 114 ? 66.92535 22.72646 -1.27993 1.000 21.51372 114 ASP B C 1
ATOM 1811 O O . ASP B 1 114 ? 67.10547 22.52700 -2.48640 1.000 22.38213 114 ASP B O 1
ATOM 1816 N N . PHE B 1 115 ? 67.93752 22.90586 -0.42823 1.000 20.15464 115 PHE B N 1
ATOM 1817 C CA . PHE B 1 115 ? 69.32696 22.81832 -0.86575 1.000 20.83853 115 PHE B CA 1
ATOM 1818 C C . PHE B 1 115 ? 69.62782 21.46337 -1.49434 1.000 22.89521 115 PHE B C 1
ATOM 1819 O O . PHE B 1 115 ? 70.20251 21.38503 -2.58654 1.000 20.77201 115 PHE B O 1
ATOM 1827 N N . VAL B 1 116 ? 69.25128 20.38202 -0.81110 1.000 22.46564 116 VAL B N 1
ATOM 1828 C CA . VAL B 1 116 ? 69.61262 19.04539 -1.27449 1.000 23.48530 116 VAL B CA 1
ATOM 1829 C C . VAL B 1 116 ? 68.91275 18.72173 -2.58989 1.000 23.81513 116 VAL B C 1
ATOM 1830 O O . VAL B 1 116 ? 69.53309 18.21177 -3.53048 1.000 29.79076 116 VAL B O 1
ATOM 1834 N N . ASN B 1 117 ? 67.61576 19.02319 -2.68518 1.000 25.37218 117 ASN B N 1
ATOM 1835 C CA . ASN B 1 117 ? 66.84575 18.57834 -3.84036 1.000 27.18002 117 ASN B CA 1
ATOM 1836 C C . ASN B 1 117 ? 66.95629 19.52138 -5.03347 1.000 29.14909 117 ASN B C 1
ATOM 1837 O O . ASN B 1 117 ? 66.79870 19.07493 -6.17500 1.000 30.59012 117 ASN B O 1
ATOM 1842 N N . ASN B 1 118 ? 67.22702 20.80854 -4.81174 1.000 26.14315 118 ASN B N 1
ATOM 1843 C CA . ASN B 1 118 ? 67.14721 21.78881 -5.88656 1.000 27.56189 118 ASN B CA 1
ATOM 1844 C C . ASN B 1 118 ? 68.42163 22.58598 -6.12267 1.000 24.04282 118 ASN B C 1
ATOM 1845 O O . ASN B 1 118 ? 68.65339 23.01303 -7.25535 1.000 25.13581 118 ASN B O 1
ATOM 1850 N N . LYS B 1 119 ? 69.25383 22.79913 -5.10431 1.000 19.93599 119 LYS B N 1
ATOM 1851 C CA . LYS B 1 119 ? 70.35350 23.75258 -5.21452 1.000 22.33043 119 LYS B CA 1
ATOM 1852 C C . LYS B 1 119 ? 71.70515 23.09161 -5.45884 1.000 22.55286 119 LYS B C 1
ATOM 1853 O O . LYS B 1 119 ? 72.42557 23.48846 -6.37996 1.000 19.87185 119 LYS B O 1
ATOM 1859 N N . VAL B 1 120 ? 72.06570 22.09350 -4.64691 1.000 20.31211 120 VAL B N 1
ATOM 1860 C CA . VAL B 1 120 ? 73.44266 21.61296 -4.61528 1.000 19.53151 120 VAL B CA 1
ATOM 1861 C C . VAL B 1 120 ? 73.83454 20.99996 -5.95478 1.000 20.08731 120 VAL B C 1
ATOM 1862 O O . VAL B 1 120 ? 73.01820 20.37760 -6.64729 1.000 19.44643 120 VAL B O 1
ATOM 1866 N N . VAL B 1 121 ? 75.09236 21.20406 -6.33609 1.000 18.57060 121 VAL B N 1
ATOM 1867 C CA . VAL B 1 121 ? 75.64810 20.60178 -7.54119 1.000 18.36256 121 VAL B CA 1
ATOM 1868 C C . VAL B 1 121 ? 76.08862 19.17929 -7.22667 1.000 22.38712 121 VAL B C 1
ATOM 1869 O O . VAL B 1 121 ? 76.63182 18.90181 -6.15056 1.000 22.21458 121 VAL B O 1
ATOM 1873 N N . LYS B 1 122 ? 75.85385 18.26912 -8.16461 1.000 22.07077 122 LYS B N 1
ATOM 1874 C CA . LYS B 1 122 ? 76.22982 16.87403 -8.00963 1.000 25.40922 122 LYS B CA 1
ATOM 1875 C C . LYS B 1 122 ? 77.38793 16.53006 -8.93816 1.000 25.63658 122 LYS B C 1
ATOM 1876 O O . LYS B 1 122 ? 77.55078 17.13122 -10.00433 1.000 22.84517 122 LYS B O 1
ATOM 1882 N N . THR B 1 123 ? 78.20890 15.56915 -8.49933 1.000 28.49073 123 THR B N 1
ATOM 1883 C CA . THR B 1 123 ? 79.36412 15.13747 -9.28433 1.000 31.27132 123 THR B CA 1
ATOM 1884 C C . THR B 1 123 ? 78.96553 14.77367 -10.71114 1.000 30.71821 123 THR B C 1
ATOM 1885 O O . THR B 1 123 ? 79.70769 15.05134 -11.66322 1.000 33.85839 123 THR B O 1
ATOM 1889 N N . LYS B 1 124 ? 77.80104 14.13589 -10.87346 1.000 32.75154 124 LYS B N 1
ATOM 1890 C CA . LYS B 1 124 ? 77.36729 13.69260 -12.19500 1.000 36.10265 124 LYS B CA 1
ATOM 1891 C C . LYS B 1 124 ? 77.25138 14.85155 -13.17616 1.000 33.43558 124 LYS B C 1
ATOM 1892 O O . LYS B 1 124 ? 77.56687 14.69643 -14.35772 1.000 36.32132 124 LYS B O 1
ATOM 1898 N N . GLU B 1 125 ? 76.78450 16.01370 -12.71731 1.000 29.03980 125 GLU B N 1
ATOM 1899 C CA . GLU B 1 125 ? 76.65320 17.15744 -13.61682 1.000 29.79066 125 GLU B CA 1
ATOM 1900 C C . GLU B 1 125 ? 78.01023 17.57169 -14.17717 1.000 27.97080 125 GLU B C 1
ATOM 1901 O O . GLU B 1 125 ? 78.16827 17.76551 -15.39121 1.000 28.57412 125 GLU B O 1
ATOM 1907 N N . ILE B 1 126 ? 79.01070 17.68491 -13.30156 1.000 27.32832 126 ILE B N 1
ATOM 1908 C CA . ILE B 1 126 ? 80.35173 18.06934 -13.73094 1.000 30.32940 126 ILE B CA 1
ATOM 1909 C C . ILE B 1 126 ? 80.94290 17.01375 -14.65731 1.000 31.85446 126 ILE B C 1
ATOM 1910 O O . ILE B 1 126 ? 81.56056 17.33809 -15.68221 1.000 29.77430 126 ILE B O 1
ATOM 1915 N N . ASN B 1 127 ? 80.75797 15.73416 -14.31787 1.000 36.11923 127 ASN B N 1
ATOM 1916 C CA . ASN B 1 127 ? 81.31361 14.66711 -15.14540 1.000 35.99922 127 ASN B CA 1
ATOM 1917 C C . ASN B 1 127 ? 80.65070 14.62094 -16.51675 1.000 36.97371 127 ASN B C 1
ATOM 1918 O O . ASN B 1 127 ? 81.32728 14.41120 -17.52895 1.000 39.06362 127 ASN B O 1
ATOM 1923 N N . ASP B 1 128 ? 79.32768 14.79155 -16.56863 1.000 38.75100 128 ASP B N 1
ATOM 1924 C CA . ASP B 1 128 ? 78.63025 14.85178 -17.84771 1.000 38.20097 128 ASP B CA 1
ATOM 1925 C C . ASP B 1 128 ? 79.12578 16.01914 -18.68816 1.000 35.35943 128 ASP B C 1
ATOM 1926 O O . ASP B 1 128 ? 79.32492 15.87747 -19.90010 1.000 33.02183 128 ASP B O 1
ATOM 1931 N N . LEU B 1 129 ? 79.33375 17.18130 -18.06173 1.000 33.20686 129 LEU B N 1
ATOM 1932 C CA . LEU B 1 129 ? 79.86025 18.32954 -18.79471 1.000 31.03004 129 LEU B CA 1
ATOM 1933 C C . LEU B 1 129 ? 81.23386 18.02097 -19.38429 1.000 32.20473 129 LEU B C 1
ATOM 1934 O O . LEU B 1 129 ? 81.49565 18.29243 -20.56453 1.000 31.97086 129 LEU B O 1
ATOM 1939 N N . LEU B 1 130 ? 82.12526 17.44455 -18.57257 1.000 29.56101 130 LEU B N 1
ATOM 1940 C CA . LEU B 1 130 ? 83.47456 17.14434 -19.04736 1.000 31.90715 130 LEU B CA 1
ATOM 1941 C C . LEU B 1 130 ? 83.46330 16.09028 -20.15212 1.000 33.87786 130 LEU B C 1
ATOM 1942 O O . LEU B 1 130 ? 84.21427 16.19743 -21.12950 1.000 37.19047 130 LEU B O 1
ATOM 1947 N N . SER B 1 131 ? 82.63105 15.05553 -20.01212 1.000 34.32923 131 SER B N 1
ATOM 1948 C CA . SER B 1 131 ? 82.55815 14.02677 -21.04609 1.000 40.95562 13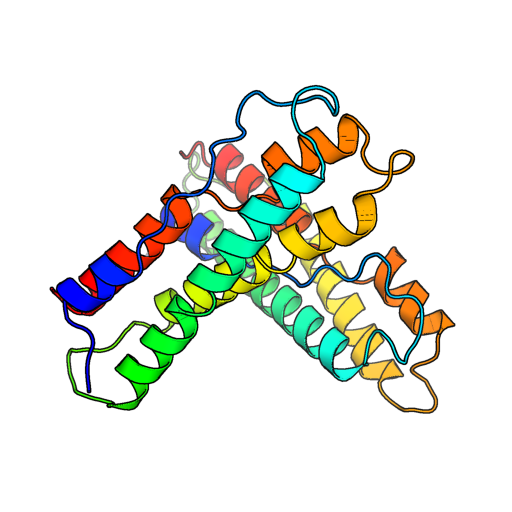1 SER B CA 1
ATOM 1949 C C . SER B 1 131 ? 81.97012 14.58152 -22.33957 1.000 42.07288 131 SER B C 1
ATOM 1950 O O . SER B 1 131 ? 82.39452 14.19650 -23.43668 1.000 43.63430 131 SER B O 1
ATOM 1953 N N . GLN B 1 132 ? 80.98716 15.48110 -22.23512 1.000 39.12145 132 GLN B N 1
ATOM 1954 C CA . GLN B 1 132 ? 80.47280 16.15013 -23.42483 1.000 34.84402 132 GLN B CA 1
ATOM 1955 C C . GLN B 1 132 ? 81.56104 16.97507 -24.09928 1.000 34.60058 132 GLN B C 1
ATOM 1956 O O . GLN B 1 132 ? 81.65717 17.00133 -25.33233 1.000 31.58915 132 GLN B O 1
ATOM 1962 N N . ALA B 1 133 ? 82.37599 17.67530 -23.30485 1.000 33.64163 133 ALA B N 1
ATOM 1963 C CA . ALA B 1 133 ? 83.51781 18.39178 -23.86684 1.000 32.33188 133 ALA B CA 1
ATOM 1964 C C . ALA B 1 133 ? 84.46409 17.43992 -24.58924 1.000 33.42420 133 ALA B C 1
ATOM 1965 O O . ALA B 1 133 ? 84.95597 17.75032 -25.68090 1.000 33.42754 133 ALA B O 1
ATOM 1967 N N . LYS B 1 134 ? 84.74045 16.28093 -23.98508 1.000 36.80858 134 LYS B N 1
ATOM 1968 C CA . LYS B 1 134 ? 85.55868 15.26973 -24.65052 1.000 43.71347 134 LYS B CA 1
ATOM 1969 C C . LYS B 1 134 ? 84.95871 14.87471 -25.99390 1.000 45.84488 134 LYS B C 1
ATOM 1970 O O . LYS B 1 134 ? 85.67724 14.74665 -26.99240 1.000 46.68136 134 LYS B O 1
ATOM 1976 N N . THR B 1 135 ? 83.64120 14.66565 -26.02914 1.000 46.60385 135 THR B N 1
ATOM 1977 C CA . THR B 1 135 ? 82.96613 14.31360 -27.27587 1.000 45.51694 135 THR B CA 1
ATOM 1978 C C . THR B 1 135 ? 83.13645 15.40764 -28.32512 1.000 44.42000 135 THR B C 1
ATOM 1979 O O . THR B 1 135 ? 83.48967 15.12866 -29.47723 1.000 42.31224 135 THR B O 1
ATOM 1983 N N . ASP B 1 136 ? 82.86394 16.66089 -27.94607 1.000 41.94735 136 ASP B N 1
ATOM 1984 C CA . ASP B 1 136 ? 83.01208 17.78136 -28.87310 1.000 42.29262 136 ASP B CA 1
ATOM 1985 C C . ASP B 1 136 ? 84.40721 17.83006 -29.48374 1.000 45.14065 136 ASP B C 1
ATOM 1986 O O . ASP B 1 136 ? 84.56837 18.18396 -30.65737 1.000 45.05498 136 ASP B O 1
ATOM 1991 N N . LEU B 1 137 ? 85.42736 17.47883 -28.70585 1.000 47.50888 137 LEU B N 1
ATOM 1992 C CA . LEU B 1 137 ? 86.80421 17.51996 -29.17724 1.000 52.89750 137 LEU B CA 1
ATOM 1993 C C . LEU B 1 137 ? 87.24321 16.21292 -29.82179 1.000 58.27906 137 LEU B C 1
ATOM 1994 O O . LEU B 1 137 ? 88.38549 16.12182 -30.28457 1.000 57.10356 137 LEU B O 1
ATOM 1999 N N . LYS B 1 138 ? 86.36013 15.21716 -29.87372 1.000 65.85328 138 LYS B N 1
ATOM 2000 C CA . LYS B 1 138 ? 86.65178 13.89579 -30.42709 1.000 72.62580 138 LYS B CA 1
ATOM 2001 C C . LYS B 1 138 ? 87.93520 13.31663 -29.83006 1.000 74.18348 138 LYS B C 1
ATOM 2002 O O . LYS B 1 138 ? 88.88052 12.95406 -30.53237 1.000 78.17588 138 LYS B O 1
ATOM 2008 N N . LEU B 1 139 ? 87.94927 13.23675 -28.50377 1.000 70.82911 139 LEU B N 1
ATOM 2009 C CA . LEU B 1 139 ? 89.08341 12.67358 -27.78203 1.000 70.78907 139 LEU B CA 1
ATOM 2010 C C . LEU B 1 139 ? 88.74036 11.29798 -27.21691 1.000 72.30204 139 LEU B C 1
ATOM 2011 O O . LEU B 1 139 ? 87.73872 11.13517 -26.51825 1.000 72.91347 139 LEU B O 1
#

Organism: Peanut witches'-broom phytoplasma (NCBI:txid35772)